Protein AF-A0A969MAM8-F1 (afdb_monomer)

pLDDT: mean 82.72, std 15.31, range [33.72, 97.31]

Radius of gyration: 20.21 Å; Cα contacts (8 Å, |Δi|>4): 242; chains: 1; bounding box: 62×44×51 Å

Solvent-accessible surface area (backbone atoms only — not comparable to full-atom values): 13330 Å² total; per-residue (Å²): 134,85,81,86,81,75,88,79,78,91,66,57,67,64,55,46,49,56,46,48,54,50,57,53,46,58,65,48,64,74,54,86,81,67,98,62,85,64,76,34,77,46,71,69,68,65,63,78,98,72,68,44,80,49,63,71,80,49,70,69,56,50,40,39,50,50,30,68,27,71,64,50,91,57,32,95,74,53,85,77,74,58,65,79,79,30,43,54,75,84,55,96,86,54,60,75,36,48,38,40,38,54,47,70,51,11,35,31,42,44,47,52,71,52,26,73,54,76,62,94,51,100,64,47,70,61,58,58,50,48,52,54,49,47,53,48,46,50,50,47,53,56,38,42,54,56,38,42,58,50,23,52,40,41,76,72,70,47,59,71,89,73,44,60,68,72,57,42,52,50,49,55,50,33,47,51,53,52,50,45,43,55,70,44,46,98,89,45,80,78,55,56,62,53,30,50,39,35,60,65,61,54,39,59,59,24,42,31,49,47,28,49,77,68,78,40,83,59,82,71,83,76,87,122

Nearest PDB structures (foldseek):
  4jkq-assembly1_A  TM=3.693E-01  e=8.299E+00  Homo sapiens

Secondary structure (DSSP, 8-state):
------------HHHHHHHHHHHHHHHHHTSTT---PPPEEEE----SS--TT--PPPHHHHHHHHHHHH--TTTTTPPPPPHHHHEEP--TTS-TT-EEEEETTEEEEE-HHHHTPPPSSSS-HHHHHHHHHHHHHHHHHHHHHHHHHHHHHHHTT--GGGS-HHHHHHHHHHHHHHHHHHH--TTS---HHHHHHHHHTTHHHHHHHHHHHTTPPPPP----

Sequence (224 aa):
MRGNCELSETLSANQFVDKCFTDFRAGILEHKTQSIEPFTVFTVIKAEGIDPMTRLITDEVHRALEAVTEWHRDYKFAHLLDIDETKLEIRRTSPDSHILYERPRGRAIWFPALFTQQPKSDLHSLSCYHNNLVFASLQVESLGSLVSVVAEDIRGGKILQGLPQPLHDCVKNAVVHLSLLYGGSYHTYRSSSPRTQLEQNLIIEDINEVRKALDWTPLSSAKC

Structure (mmCIF, N/CA/C/O backbone):
data_AF-A0A969MAM8-F1
#
_entry.id   AF-A0A969MAM8-F1
#
loop_
_atom_site.group_PDB
_atom_site.id
_atom_site.type_symbol
_atom_site.label_atom_id
_atom_site.label_alt_id
_atom_site.label_comp_id
_atom_site.label_asym_id
_atom_site.label_entity_id
_atom_site.label_seq_id
_atom_site.pdbx_PDB_ins_code
_atom_site.Cartn_x
_atom_site.Cartn_y
_atom_site.Cartn_z
_atom_site.occupancy
_atom_site.B_iso_or_equiv
_atom_site.auth_seq_id
_atom_site.auth_comp_id
_atom_site.auth_asym_id
_atom_site.auth_atom_id
_atom_site.pdbx_PDB_model_num
ATOM 1 N N . MET A 1 1 ? 39.790 -17.512 0.090 1.00 34.31 1 MET A N 1
ATOM 2 C CA . MET A 1 1 ? 39.161 -17.608 -1.243 1.00 34.31 1 MET A CA 1
ATOM 3 C C . MET A 1 1 ? 37.657 -17.501 -1.046 1.00 34.31 1 MET A C 1
ATOM 5 O O . MET A 1 1 ? 37.059 -18.448 -0.559 1.00 34.31 1 MET A O 1
ATOM 9 N N . ARG A 1 2 ? 37.067 -16.321 -1.282 1.00 35.44 2 ARG A N 1
ATOM 10 C CA . ARG A 1 2 ? 35.605 -16.160 -1.301 1.00 35.44 2 ARG A CA 1
ATOM 11 C C . ARG A 1 2 ? 35.140 -16.654 -2.667 1.00 35.44 2 ARG A C 1
ATOM 13 O O . ARG A 1 2 ? 35.580 -16.110 -3.674 1.00 35.44 2 ARG A O 1
ATOM 20 N N . GLY A 1 3 ? 34.368 -17.734 -2.697 1.00 33.72 3 GLY A N 1
ATOM 21 C CA . GLY A 1 3 ? 33.766 -18.223 -3.930 1.00 33.72 3 GLY A CA 1
ATOM 22 C C . GLY A 1 3 ? 32.728 -17.215 -4.406 1.00 33.72 3 GLY A C 1
ATOM 23 O O . GLY A 1 3 ? 31.731 -17.003 -3.721 1.00 33.72 3 GLY A O 1
ATOM 24 N N . ASN A 1 4 ? 32.988 -16.584 -5.549 1.00 41.78 4 ASN A N 1
ATOM 25 C CA . ASN A 1 4 ? 31.986 -15.838 -6.296 1.00 41.78 4 ASN A CA 1
ATOM 26 C C . ASN A 1 4 ? 30.938 -16.835 -6.793 1.00 41.78 4 ASN A C 1
ATOM 28 O O . ASN A 1 4 ? 31.178 -17.559 -7.755 1.00 41.78 4 ASN A O 1
ATOM 32 N N . CYS A 1 5 ? 29.790 -16.876 -6.126 1.00 38.94 5 CYS A N 1
ATOM 33 C CA . CYS A 1 5 ? 28.569 -17.428 -6.694 1.00 38.94 5 CYS A CA 1
ATOM 34 C C . CYS A 1 5 ? 27.675 -16.245 -7.079 1.00 38.94 5 CYS A C 1
ATOM 36 O O . CYS A 1 5 ? 26.674 -15.969 -6.428 1.00 38.94 5 CYS A O 1
ATOM 38 N N . GLU A 1 6 ? 28.089 -15.483 -8.091 1.00 42.12 6 GLU A N 1
ATOM 39 C CA . GLU A 1 6 ? 27.181 -14.574 -8.787 1.00 42.12 6 GLU A CA 1
ATOM 40 C C . GLU A 1 6 ? 26.680 -15.308 -10.027 1.00 42.12 6 GLU A C 1
ATOM 42 O O . GLU A 1 6 ? 27.250 -15.211 -11.110 1.00 42.12 6 GLU A O 1
ATOM 47 N N . LEU A 1 7 ? 25.609 -16.083 -9.857 1.00 42.78 7 LEU A N 1
ATOM 48 C CA . LEU A 1 7 ? 24.721 -16.398 -10.970 1.00 42.78 7 LEU A CA 1
ATOM 49 C C . LEU A 1 7 ? 23.934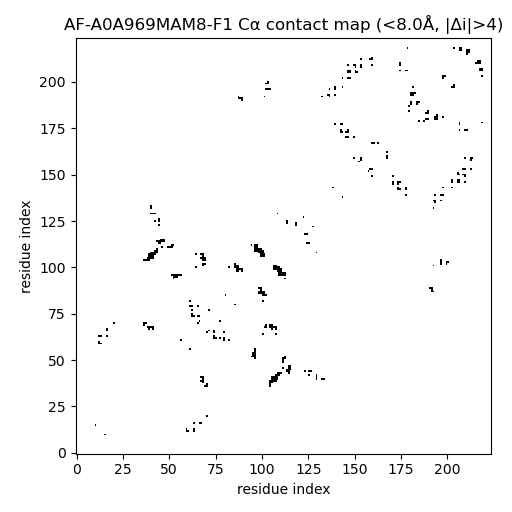 -15.118 -11.270 1.00 42.78 7 LEU A C 1
ATOM 51 O O . LEU A 1 7 ? 22.813 -14.942 -10.799 1.00 42.78 7 LEU A O 1
ATOM 55 N N . SER A 1 8 ? 24.561 -14.174 -11.973 1.00 59.31 8 SER A N 1
ATOM 56 C CA . SER A 1 8 ? 23.848 -13.028 -12.526 1.00 59.31 8 SER A CA 1
ATOM 57 C C . SER A 1 8 ? 23.196 -13.469 -13.834 1.00 59.31 8 SER A C 1
ATOM 59 O O . SER A 1 8 ? 23.857 -13.789 -14.819 1.00 59.31 8 SER A O 1
ATOM 61 N N . GLU A 1 9 ? 21.872 -13.567 -13.816 1.00 76.44 9 GLU A N 1
ATOM 62 C CA . GLU A 1 9 ? 21.072 -13.848 -15.002 1.00 76.44 9 GLU A CA 1
ATOM 63 C C . GLU A 1 9 ? 20.475 -12.534 -15.508 1.00 76.44 9 GLU A C 1
ATOM 65 O O . GLU A 1 9 ? 19.868 -11.784 -14.740 1.00 76.44 9 GLU A O 1
ATOM 70 N N . THR A 1 10 ? 20.645 -12.248 -16.797 1.00 76.50 10 THR A N 1
ATOM 71 C CA . THR A 1 10 ? 20.005 -11.101 -17.446 1.00 76.50 10 THR A CA 1
ATOM 72 C C . THR A 1 10 ? 18.641 -11.531 -17.970 1.00 76.50 10 THR A C 1
ATOM 74 O O . THR A 1 10 ? 18.560 -12.362 -18.873 1.00 76.50 10 THR A O 1
ATOM 77 N N . LEU A 1 11 ? 17.575 -10.952 -17.420 1.00 79.56 11 LEU A N 1
ATOM 78 C CA . LEU A 1 11 ? 16.190 -11.230 -17.801 1.00 79.56 11 LEU A CA 1
ATOM 79 C C . LEU A 1 11 ? 15.521 -9.955 -18.322 1.00 79.56 11 LEU A C 1
ATOM 81 O O . LEU A 1 11 ? 15.707 -8.876 -17.759 1.00 79.56 11 LEU A O 1
ATOM 85 N N . SER A 1 12 ? 14.702 -10.080 -19.369 1.00 82.19 12 SER A N 1
ATOM 86 C CA . SER A 1 12 ? 13.696 -9.057 -19.689 1.00 82.19 12 SER A CA 1
ATOM 87 C C . SER A 1 12 ? 12.647 -8.968 -18.574 1.00 82.19 12 SER A C 1
ATOM 89 O O . SER A 1 12 ? 12.492 -9.902 -17.783 1.00 82.19 12 SER A O 1
ATOM 91 N N . ALA A 1 13 ? 11.886 -7.870 -18.526 1.00 75.62 13 ALA A N 1
ATOM 92 C CA . ALA A 1 13 ? 10.836 -7.683 -17.524 1.00 75.62 13 ALA A CA 1
ATOM 93 C C . ALA A 1 13 ? 9.817 -8.836 -17.544 1.00 75.62 13 ALA A C 1
ATOM 95 O O . ALA A 1 13 ? 9.493 -9.395 -16.499 1.00 75.62 13 ALA A O 1
ATOM 96 N N . ASN A 1 14 ? 9.387 -9.264 -18.734 1.00 80.06 14 ASN A N 1
ATOM 97 C CA . ASN A 1 14 ? 8.476 -10.397 -18.884 1.00 80.06 14 ASN A CA 1
ATOM 98 C C . ASN A 1 14 ? 9.072 -11.723 -18.399 1.00 80.06 14 ASN A C 1
ATOM 100 O O . ASN A 1 14 ? 8.407 -12.463 -17.680 1.00 80.06 14 ASN A O 1
ATOM 104 N N . GLN A 1 15 ? 10.328 -12.015 -18.748 1.00 83.94 15 GLN A N 1
ATOM 105 C CA . GLN A 1 15 ? 10.991 -13.238 -18.284 1.00 83.94 15 GLN A CA 1
ATOM 106 C C . GLN A 1 15 ? 11.165 -13.245 -16.763 1.00 83.94 15 GLN A C 1
ATOM 108 O O . GLN A 1 15 ? 11.007 -14.286 -16.130 1.00 83.94 15 GLN A O 1
ATOM 113 N N . PHE A 1 16 ? 11.462 -12.086 -16.173 1.00 82.19 16 PHE A N 1
ATOM 114 C CA . PHE A 1 16 ? 11.540 -11.933 -14.727 1.00 82.19 16 PHE A CA 1
ATOM 115 C C . PHE A 1 16 ? 10.189 -12.218 -14.060 1.00 82.19 16 PHE A C 1
ATOM 117 O O . PHE A 1 16 ? 10.130 -13.005 -13.121 1.00 82.19 16 PHE A O 1
ATOM 124 N N . VAL A 1 17 ? 9.102 -11.641 -14.577 1.00 80.38 17 VAL A N 1
ATOM 125 C CA . VAL A 1 17 ? 7.743 -11.880 -14.070 1.00 80.38 17 VAL A CA 1
ATOM 126 C C . VAL A 1 17 ? 7.358 -13.356 -14.183 1.00 80.38 17 VAL A C 1
ATOM 128 O O . VAL A 1 17 ? 6.904 -13.943 -13.202 1.00 80.38 17 VAL A O 1
ATOM 131 N N . ASP A 1 18 ? 7.585 -13.983 -15.340 1.00 83.00 18 ASP A N 1
ATOM 132 C CA . ASP A 1 18 ? 7.293 -15.406 -15.559 1.00 83.00 18 ASP A CA 1
ATOM 133 C C . ASP A 1 18 ? 8.095 -16.300 -14.588 1.00 83.00 18 ASP A C 1
ATOM 135 O O . ASP A 1 18 ? 7.556 -17.261 -14.024 1.00 83.00 18 ASP A O 1
ATOM 139 N N . LYS A 1 19 ? 9.360 -15.949 -14.320 1.00 82.19 19 LYS A N 1
ATOM 140 C CA . LYS A 1 19 ? 10.198 -16.618 -13.317 1.00 82.19 19 LYS A CA 1
ATOM 141 C C . LYS A 1 19 ? 9.649 -16.425 -11.904 1.00 82.19 19 LYS A C 1
ATOM 143 O O . LYS A 1 19 ? 9.462 -17.412 -11.199 1.00 82.19 19 LYS A O 1
ATOM 148 N N . CYS A 1 20 ? 9.299 -15.197 -11.515 1.00 76.19 20 CYS A N 1
ATOM 149 C CA . CYS A 1 20 ? 8.670 -14.914 -10.226 1.00 76.19 20 CYS A CA 1
ATOM 150 C C . CYS A 1 20 ? 7.387 -15.718 -10.033 1.00 76.19 20 CYS A C 1
ATOM 152 O O . CYS A 1 20 ? 7.224 -16.335 -8.989 1.00 76.19 20 CYS A O 1
ATOM 154 N N . PHE A 1 21 ? 6.497 -15.771 -11.026 1.00 75.75 21 PHE A N 1
ATOM 155 C CA . PHE A 1 21 ? 5.287 -16.587 -10.933 1.00 75.75 21 PHE A CA 1
ATOM 156 C C . PHE A 1 21 ? 5.590 -18.068 -10.761 1.00 75.75 21 PHE A C 1
ATOM 158 O O . PHE A 1 21 ? 4.896 -18.731 -9.991 1.00 75.75 21 PHE A O 1
ATOM 165 N N . THR A 1 22 ? 6.587 -18.581 -11.479 1.00 75.44 22 THR A N 1
ATOM 166 C CA . THR A 1 22 ? 6.977 -19.990 -11.414 1.00 75.44 22 THR A CA 1
ATOM 167 C C . THR A 1 22 ? 7.548 -20.326 -10.039 1.00 75.44 22 THR A C 1
ATOM 169 O O . THR A 1 22 ? 7.021 -21.213 -9.371 1.00 75.44 22 THR A O 1
ATOM 172 N N . ASP A 1 23 ? 8.540 -19.566 -9.574 1.00 71.62 23 ASP A N 1
ATOM 173 C CA . ASP A 1 23 ? 9.236 -19.802 -8.306 1.00 71.62 23 ASP A CA 1
ATOM 174 C C . ASP A 1 23 ? 8.313 -19.558 -7.101 1.00 71.62 23 ASP A C 1
ATOM 176 O O . ASP A 1 23 ? 8.225 -20.378 -6.184 1.00 71.62 23 ASP A O 1
ATOM 180 N N . PHE A 1 24 ? 7.557 -18.456 -7.121 1.00 66.06 24 PHE A N 1
ATOM 181 C CA . PHE A 1 24 ? 6.647 -18.080 -6.040 1.00 66.06 24 PHE A CA 1
ATOM 182 C C . PHE A 1 24 ? 5.475 -19.057 -5.909 1.00 66.06 24 PHE A C 1
ATOM 184 O O . PHE A 1 24 ? 5.131 -19.478 -4.803 1.00 66.06 24 PHE A O 1
ATOM 191 N N . ARG A 1 25 ? 4.865 -19.474 -7.030 1.00 63.19 25 ARG A N 1
ATOM 192 C CA . ARG A 1 25 ? 3.774 -20.460 -6.988 1.00 63.19 25 ARG A CA 1
ATOM 193 C C . ARG A 1 25 ? 4.266 -21.862 -6.683 1.00 63.19 25 ARG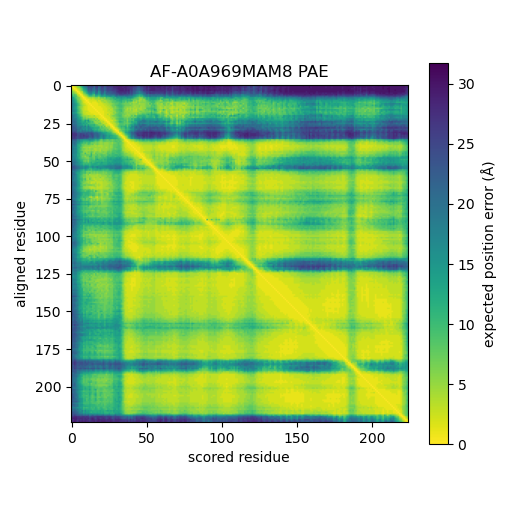 A C 1
ATOM 195 O O . ARG A 1 25 ? 3.540 -22.572 -5.997 1.00 63.19 25 ARG A O 1
ATOM 202 N N . ALA A 1 26 ? 5.449 -22.258 -7.152 1.00 61.00 26 ALA A N 1
ATOM 203 C CA . ALA A 1 26 ? 6.039 -23.537 -6.766 1.00 61.00 26 ALA A CA 1
ATOM 204 C C . ALA A 1 26 ? 6.212 -23.614 -5.239 1.00 61.00 26 ALA A C 1
ATOM 206 O O . ALA A 1 26 ? 5.794 -24.599 -4.640 1.00 61.00 26 ALA A O 1
ATOM 207 N N . GLY A 1 27 ? 6.700 -22.541 -4.602 1.00 61.56 27 GLY A N 1
ATOM 208 C CA . GLY A 1 27 ? 6.868 -22.486 -3.146 1.00 61.56 27 GLY A CA 1
ATOM 209 C C . GLY A 1 27 ? 5.560 -22.432 -2.341 1.00 61.56 27 GLY A C 1
ATOM 210 O O . GLY A 1 27 ? 5.456 -23.069 -1.297 1.00 61.56 27 GLY A O 1
ATOM 211 N N . ILE A 1 28 ? 4.537 -21.703 -2.807 1.00 53.75 28 ILE A N 1
ATOM 212 C CA . ILE A 1 28 ? 3.260 -21.576 -2.073 1.00 53.75 28 ILE A CA 1
ATOM 213 C C . ILE A 1 28 ? 2.331 -22.780 -2.288 1.00 53.75 28 ILE A C 1
ATOM 215 O O . ILE A 1 28 ? 1.647 -23.200 -1.356 1.00 53.75 28 ILE A O 1
ATOM 219 N N . LEU A 1 29 ? 2.293 -23.369 -3.490 1.00 48.62 29 LEU A N 1
ATOM 220 C CA . LEU A 1 29 ? 1.379 -24.480 -3.800 1.00 48.62 29 LEU A CA 1
ATOM 221 C C . LEU A 1 29 ? 1.784 -25.814 -3.150 1.00 48.62 29 LEU A C 1
ATOM 223 O O . LEU A 1 29 ? 0.946 -26.717 -3.072 1.00 48.62 29 LEU A O 1
ATOM 227 N N . GLU A 1 30 ? 3.010 -25.939 -2.634 1.00 53.41 30 GLU A N 1
ATOM 228 C CA . GLU A 1 30 ? 3.394 -27.053 -1.753 1.00 53.41 30 GLU A CA 1
ATOM 229 C C . GLU A 1 30 ? 2.625 -27.024 -0.415 1.00 53.41 30 GLU A C 1
ATOM 231 O O . GLU A 1 30 ? 2.358 -28.075 0.175 1.00 53.41 30 GLU A O 1
ATOM 236 N N . HIS A 1 31 ? 2.145 -25.852 0.018 1.00 50.84 31 HIS A N 1
ATOM 237 C CA . HIS A 1 31 ? 1.341 -25.673 1.227 1.00 50.84 31 HIS A CA 1
ATOM 238 C C . HIS A 1 31 ? -0.127 -25.351 0.879 1.00 50.84 31 HIS A C 1
ATOM 240 O O . HIS A 1 31 ? -0.576 -24.209 0.888 1.00 50.84 31 HIS A O 1
ATOM 246 N N . LYS A 1 32 ? -0.900 -26.408 0.592 1.00 43.16 32 LYS A N 1
ATOM 247 C CA . LYS A 1 32 ? -2.303 -26.431 0.104 1.00 43.16 32 LYS A CA 1
ATOM 248 C C . LYS A 1 32 ? -3.393 -25.700 0.926 1.00 43.16 32 LYS A C 1
ATOM 250 O O . LYS A 1 32 ? -4.572 -25.916 0.657 1.00 43.16 32 LYS A O 1
ATOM 255 N N . THR A 1 33 ? -3.078 -24.870 1.917 1.00 43.09 33 THR A N 1
ATOM 256 C CA . THR A 1 33 ? -4.078 -24.393 2.899 1.00 43.09 33 THR A CA 1
ATOM 257 C C . THR A 1 33 ? -4.314 -22.891 2.968 1.00 43.09 33 THR A C 1
ATOM 259 O O . THR A 1 33 ? -5.111 -22.470 3.799 1.00 43.09 33 THR A O 1
ATOM 262 N N . GLN A 1 34 ? -3.711 -22.063 2.117 1.00 44.34 34 GLN A N 1
ATOM 263 C CA . GLN A 1 34 ? -3.933 -20.617 2.194 1.00 44.34 34 GLN A CA 1
ATOM 264 C C . GLN A 1 34 ? -4.193 -20.003 0.817 1.00 44.34 34 GLN A C 1
ATOM 266 O O . GLN A 1 34 ? -3.282 -19.732 0.043 1.00 44.34 34 GLN A O 1
ATOM 271 N N . SER A 1 35 ? -5.473 -19.745 0.530 1.00 50.91 35 SER A N 1
ATOM 272 C CA . SER A 1 35 ? -5.842 -18.657 -0.375 1.00 50.91 35 SER A CA 1
ATOM 273 C C . SER A 1 35 ? -5.528 -17.350 0.349 1.00 50.91 35 SER A C 1
ATOM 275 O O . SER A 1 35 ? -6.371 -16.823 1.069 1.00 50.91 35 SER A O 1
ATOM 277 N N . ILE A 1 36 ? -4.295 -16.874 0.214 1.00 64.06 36 ILE A N 1
ATOM 278 C CA . ILE A 1 36 ? -3.867 -15.564 0.695 1.00 64.06 36 ILE A CA 1
ATOM 279 C C . ILE A 1 36 ? -3.194 -14.912 -0.495 1.00 64.06 36 ILE A C 1
ATOM 281 O O . ILE A 1 36 ? -2.090 -15.287 -0.881 1.00 64.06 36 ILE A O 1
ATOM 285 N N . GLU A 1 37 ? -3.898 -13.981 -1.123 1.00 72.69 37 GLU A N 1
ATOM 286 C CA . GLU A 1 37 ? -3.278 -13.063 -2.067 1.00 72.69 37 GLU A CA 1
ATOM 287 C C . GLU A 1 37 ? -1.997 -12.496 -1.433 1.00 72.69 37 GLU A C 1
ATOM 289 O O . GLU A 1 37 ? -2.012 -12.106 -0.260 1.00 72.69 37 GLU A O 1
ATOM 294 N N . PRO A 1 38 ? -0.853 -12.546 -2.117 1.00 80.69 38 PRO A N 1
ATOM 295 C CA . PRO A 1 38 ? 0.408 -12.208 -1.486 1.00 80.69 38 PRO A CA 1
ATOM 296 C C . PRO A 1 38 ? 0.528 -10.700 -1.267 1.00 80.69 38 PRO A C 1
ATOM 298 O O . PRO A 1 38 ? 0.208 -9.902 -2.141 1.00 80.69 38 PRO A O 1
ATOM 301 N N . PHE A 1 39 ? 1.058 -10.309 -0.111 1.00 86.44 39 PHE A N 1
ATOM 302 C CA . PHE A 1 39 ? 1.502 -8.936 0.093 1.00 86.44 39 PHE A CA 1
ATOM 303 C C . PHE A 1 39 ? 2.874 -8.752 -0.564 1.00 86.44 39 PHE A C 1
ATOM 305 O O . PHE A 1 39 ? 3.796 -9.520 -0.276 1.00 86.44 39 PHE A O 1
ATOM 312 N N . THR A 1 40 ? 3.025 -7.748 -1.432 1.00 90.69 40 THR A N 1
ATOM 313 C CA . THR A 1 40 ? 4.263 -7.567 -2.208 1.00 90.69 40 THR A CA 1
ATOM 314 C C . THR A 1 40 ? 4.802 -6.150 -2.146 1.00 90.69 40 THR A C 1
ATOM 316 O O . THR A 1 40 ? 4.093 -5.182 -2.402 1.00 90.69 40 THR A O 1
ATOM 319 N N . VAL A 1 41 ? 6.108 -6.038 -1.901 1.00 93.62 41 VAL A N 1
ATOM 320 C CA . VAL A 1 41 ? 6.890 -4.855 -2.260 1.00 93.62 41 VAL A CA 1
ATOM 321 C C . VAL A 1 41 ? 7.967 -5.296 -3.235 1.00 93.62 41 VAL A C 1
ATOM 323 O O . VAL A 1 41 ? 8.832 -6.100 -2.899 1.00 93.62 41 VAL A O 1
ATOM 326 N N . PHE A 1 42 ? 7.918 -4.767 -4.447 1.00 93.69 42 PHE A N 1
ATOM 327 C CA . PHE A 1 42 ? 8.858 -5.070 -5.512 1.00 93.69 42 PHE A CA 1
ATOM 328 C C . PHE A 1 42 ? 9.764 -3.868 -5.783 1.00 93.69 42 PHE A C 1
ATOM 330 O O . PHE A 1 42 ? 9.342 -2.711 -5.726 1.00 93.69 42 PHE A O 1
ATOM 337 N N . THR A 1 43 ? 11.046 -4.105 -6.053 1.00 92.69 43 THR A N 1
ATOM 338 C CA . THR A 1 43 ? 11.996 -3.032 -6.372 1.00 92.69 43 THR A CA 1
ATOM 339 C C . THR A 1 43 ? 13.026 -3.510 -7.369 1.00 92.69 43 THR A C 1
ATOM 341 O O . THR A 1 43 ? 13.756 -4.465 -7.113 1.00 92.69 43 THR A O 1
ATOM 344 N N . VAL A 1 44 ? 13.134 -2.785 -8.476 1.00 88.69 44 VAL A N 1
ATOM 345 C CA . VAL A 1 44 ? 14.251 -2.945 -9.403 1.00 88.69 44 VAL A CA 1
ATOM 346 C C . VAL A 1 44 ? 15.434 -2.167 -8.844 1.00 88.69 44 VAL A C 1
ATOM 348 O O . VAL A 1 44 ? 15.355 -0.953 -8.697 1.00 88.69 44 VAL A O 1
ATOM 351 N N . ILE A 1 45 ? 16.524 -2.854 -8.504 1.00 85.44 45 ILE A N 1
ATOM 352 C CA . ILE A 1 45 ? 17.725 -2.211 -7.938 1.00 85.44 45 ILE A CA 1
ATOM 353 C C . ILE A 1 45 ? 18.770 -1.857 -8.999 1.00 85.44 45 ILE A C 1
ATOM 355 O O . ILE A 1 45 ? 19.538 -0.923 -8.803 1.00 85.44 45 ILE A O 1
ATOM 359 N N . LYS 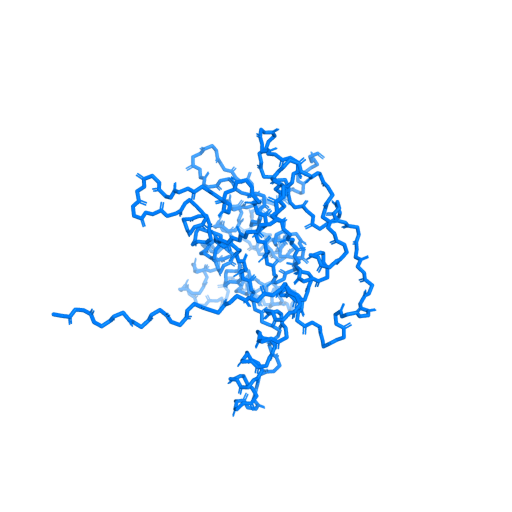A 1 46 ? 18.794 -2.588 -10.117 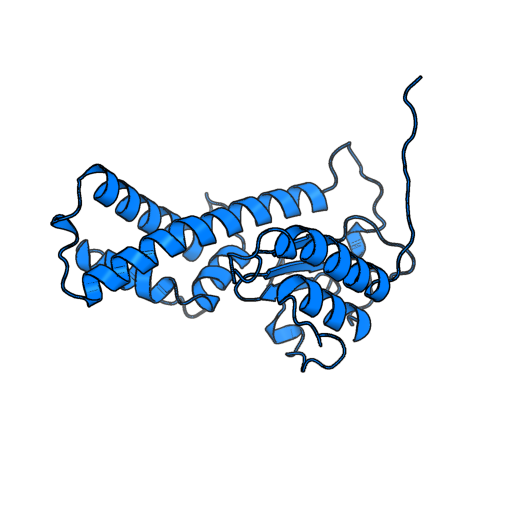1.00 83.94 46 LYS A N 1
ATOM 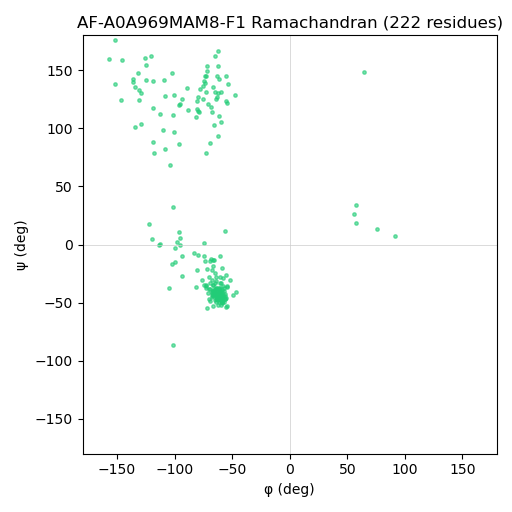360 C CA . LYS A 1 46 ? 19.732 -2.402 -11.225 1.00 83.94 46 LYS A CA 1
ATOM 361 C C . LYS A 1 46 ? 19.082 -2.874 -12.522 1.00 83.94 46 LYS A C 1
ATOM 363 O O . LYS A 1 46 ? 18.439 -3.920 -12.535 1.00 83.94 46 LYS A O 1
ATOM 368 N N . ALA A 1 47 ? 19.274 -2.114 -13.591 1.00 83.06 47 ALA A N 1
ATOM 369 C CA . ALA A 1 47 ? 18.846 -2.454 -14.942 1.00 83.06 47 ALA A CA 1
ATOM 370 C C . ALA A 1 47 ? 19.698 -1.684 -15.962 1.00 83.06 47 ALA A C 1
ATOM 372 O O . ALA A 1 47 ? 20.303 -0.661 -15.634 1.00 83.06 47 ALA A O 1
ATOM 373 N N . GLU A 1 48 ? 19.736 -2.174 -17.197 1.00 81.38 48 GLU A N 1
ATOM 374 C CA . GLU A 1 48 ? 20.484 -1.585 -18.311 1.00 81.38 48 GLU A CA 1
ATOM 375 C C . GLU A 1 48 ? 19.548 -1.346 -19.504 1.00 81.38 48 GLU A C 1
ATOM 377 O O . GLU A 1 48 ? 18.463 -1.920 -19.574 1.00 81.38 48 GLU A O 1
ATOM 382 N N . GLY A 1 49 ? 19.949 -0.476 -20.438 1.00 79.44 49 GLY A N 1
ATOM 383 C CA . GLY A 1 49 ? 19.173 -0.201 -21.656 1.00 79.44 49 GLY A CA 1
ATOM 384 C C . GLY A 1 49 ? 17.929 0.678 -21.463 1.00 79.44 49 GLY A C 1
ATOM 385 O O . GLY A 1 49 ? 17.107 0.764 -22.370 1.00 79.44 49 GLY A O 1
ATOM 386 N N . ILE A 1 50 ? 17.791 1.340 -20.310 1.00 78.94 5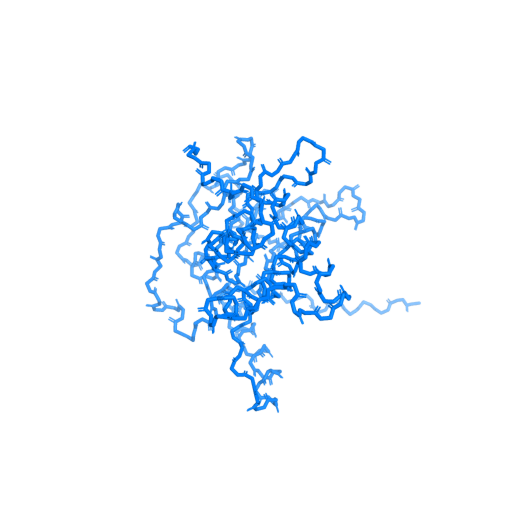0 ILE A N 1
ATOM 387 C CA . ILE A 1 50 ? 16.668 2.235 -19.999 1.00 78.94 50 ILE A CA 1
ATOM 388 C C . ILE A 1 50 ? 17.162 3.681 -20.001 1.00 78.94 50 ILE A C 1
ATOM 390 O O . ILE A 1 50 ? 18.118 4.011 -19.298 1.00 78.94 50 ILE A O 1
ATOM 394 N N . ASP A 1 51 ? 16.490 4.551 -20.758 1.00 80.94 51 ASP A N 1
ATOM 395 C CA . ASP A 1 51 ? 16.704 5.995 -20.672 1.00 80.94 51 ASP A CA 1
ATOM 396 C C . ASP A 1 51 ? 15.967 6.559 -19.442 1.00 80.94 51 ASP A C 1
ATOM 398 O O . ASP A 1 51 ? 14.732 6.556 -19.408 1.00 80.94 51 ASP A O 1
ATOM 402 N N . PRO A 1 52 ? 16.687 7.078 -18.429 1.00 77.38 52 PRO A N 1
ATOM 403 C CA . PRO A 1 52 ? 16.071 7.597 -17.216 1.00 77.38 52 PRO A CA 1
ATOM 404 C C . PRO A 1 52 ? 15.258 8.878 -17.434 1.00 77.38 52 PRO A C 1
ATOM 406 O O . PRO A 1 52 ? 14.514 9.273 -16.535 1.00 77.38 52 PRO A O 1
ATOM 409 N N . MET A 1 53 ? 15.384 9.530 -18.592 1.00 77.62 53 MET A N 1
ATOM 410 C CA . MET A 1 53 ? 14.643 10.744 -18.938 1.00 77.62 53 MET A CA 1
ATOM 411 C C . MET A 1 53 ? 13.348 10.460 -19.704 1.00 77.62 53 MET A C 1
ATOM 413 O O . MET A 1 53 ? 12.527 11.365 -19.872 1.00 77.62 53 MET A O 1
ATOM 417 N N . THR A 1 54 ? 13.133 9.220 -20.148 1.00 78.50 54 THR A N 1
ATOM 418 C CA . THR A 1 54 ? 11.916 8.847 -20.865 1.00 78.50 54 THR A CA 1
ATOM 419 C C . THR A 1 54 ? 10.717 8.891 -19.916 1.00 78.50 54 THR A C 1
ATOM 421 O O . THR A 1 54 ? 10.651 8.171 -18.923 1.00 78.50 54 THR A O 1
ATOM 424 N N . ARG A 1 55 ? 9.754 9.766 -20.231 1.00 68.88 55 ARG A N 1
ATOM 425 C CA . ARG A 1 55 ? 8.546 10.005 -19.421 1.00 68.88 55 ARG A CA 1
ATOM 426 C C . ARG A 1 55 ? 7.549 8.850 -19.439 1.00 68.88 55 ARG A C 1
ATOM 428 O O . ARG A 1 55 ? 6.778 8.706 -18.500 1.00 68.88 55 ARG A O 1
ATOM 435 N N . LEU A 1 56 ? 7.529 8.080 -20.523 1.00 71.12 56 LEU A N 1
ATOM 436 C CA . LEU A 1 56 ? 6.527 7.048 -20.753 1.00 71.12 56 LEU A CA 1
ATOM 437 C C . LEU A 1 56 ? 7.057 5.693 -20.292 1.00 71.12 56 LEU A C 1
ATOM 439 O O . LEU A 1 56 ? 8.067 5.206 -20.801 1.00 71.12 56 LEU A O 1
ATOM 443 N N . ILE A 1 57 ? 6.342 5.073 -19.357 1.00 82.69 57 ILE A N 1
ATOM 444 C CA . ILE A 1 57 ? 6.462 3.636 -19.131 1.00 82.69 57 ILE A CA 1
ATOM 445 C C . ILE A 1 57 ? 5.924 2.915 -20.371 1.00 82.69 57 ILE A C 1
ATOM 447 O O . ILE A 1 57 ? 4.888 3.283 -20.923 1.00 82.69 57 ILE A O 1
ATOM 451 N N . THR A 1 58 ? 6.645 1.892 -20.823 1.00 86.81 58 THR A N 1
ATOM 452 C CA . THR A 1 58 ? 6.170 1.022 -21.900 1.00 86.81 58 THR A CA 1
ATOM 453 C C . THR A 1 58 ? 5.034 0.131 -21.393 1.00 86.81 58 THR A C 1
ATOM 455 O O . THR A 1 58 ? 4.990 -0.203 -20.209 1.00 86.81 58 THR A O 1
ATOM 458 N N . ASP A 1 59 ? 4.140 -0.313 -22.285 1.00 87.38 59 ASP A N 1
ATOM 459 C CA . ASP A 1 59 ? 3.077 -1.275 -21.933 1.00 87.38 59 ASP A CA 1
ATOM 460 C C . ASP A 1 59 ? 3.660 -2.546 -21.288 1.00 87.38 59 ASP A C 1
ATOM 462 O O . ASP A 1 59 ? 3.117 -3.055 -20.313 1.00 87.38 59 ASP A O 1
ATOM 466 N N . GLU A 1 60 ? 4.833 -2.994 -21.747 1.00 87.69 60 GLU A N 1
ATOM 467 C CA . GLU A 1 60 ? 5.557 -4.118 -21.144 1.00 87.69 60 GLU A CA 1
ATOM 468 C C . GLU A 1 60 ? 5.897 -3.880 -19.667 1.00 87.69 60 GLU A C 1
ATOM 470 O O . GLU A 1 60 ? 5.629 -4.739 -18.827 1.00 87.69 60 GLU A O 1
ATOM 475 N N . VAL A 1 61 ? 6.474 -2.721 -19.334 1.00 88.50 61 VAL A N 1
ATOM 476 C CA . VAL A 1 61 ? 6.823 -2.401 -17.946 1.00 88.50 61 VAL A CA 1
ATOM 477 C C . VAL A 1 61 ? 5.556 -2.225 -17.114 1.00 88.50 61 VAL A C 1
ATOM 479 O O . VAL A 1 61 ? 5.502 -2.738 -16.002 1.00 88.50 61 VAL A O 1
ATOM 482 N N . HIS A 1 62 ? 4.518 -1.575 -17.647 1.00 90.88 62 HIS A N 1
ATOM 483 C CA . HIS A 1 62 ? 3.249 -1.415 -16.937 1.00 90.88 62 HIS A CA 1
ATOM 484 C C . HIS A 1 62 ? 2.631 -2.773 -16.579 1.00 90.88 62 HIS A C 1
ATOM 486 O O . HIS A 1 62 ? 2.336 -3.027 -15.413 1.00 90.88 62 HIS A O 1
ATOM 492 N N . ARG A 1 63 ? 2.531 -3.692 -17.548 1.00 90.94 63 ARG A N 1
ATOM 493 C CA . ARG A 1 63 ? 2.051 -5.061 -17.303 1.00 90.94 63 ARG A CA 1
ATOM 494 C C . ARG A 1 63 ? 2.907 -5.797 -16.290 1.00 90.94 6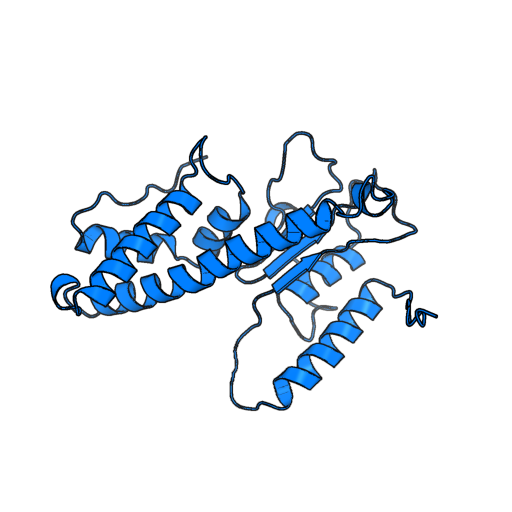3 ARG A C 1
ATOM 496 O O . ARG A 1 63 ? 2.362 -6.531 -15.476 1.00 90.94 63 ARG A O 1
ATOM 503 N N . ALA A 1 64 ? 4.226 -5.622 -16.332 1.00 90.38 64 ALA A N 1
ATOM 504 C CA . ALA A 1 64 ? 5.117 -6.250 -15.368 1.00 90.38 64 ALA A CA 1
ATOM 505 C C . ALA A 1 64 ? 4.893 -5.720 -13.943 1.00 90.38 64 ALA A C 1
ATOM 507 O O . ALA A 1 64 ? 4.861 -6.516 -13.008 1.00 90.38 64 ALA A O 1
ATOM 508 N N . LEU A 1 65 ? 4.700 -4.407 -13.775 1.00 92.31 65 LEU A N 1
ATOM 509 C CA . LEU A 1 65 ? 4.386 -3.794 -12.479 1.00 92.31 65 LEU A CA 1
ATOM 510 C C . LEU A 1 65 ? 3.037 -4.284 -11.938 1.00 92.31 65 LEU A C 1
ATOM 512 O O . LEU A 1 65 ? 2.961 -4.668 -10.771 1.00 92.31 65 LEU A O 1
ATOM 516 N N . GLU A 1 66 ? 2.013 -4.354 -12.788 1.00 91.88 66 GLU A N 1
ATOM 517 C CA . GLU A 1 66 ? 0.707 -4.925 -12.435 1.00 91.88 66 GLU A CA 1
ATOM 518 C C . GLU A 1 66 ? 0.845 -6.397 -12.018 1.00 91.88 66 GLU A C 1
ATOM 520 O O . GLU A 1 66 ? 0.356 -6.831 -10.976 1.00 91.88 66 GLU A O 1
ATOM 525 N N . ALA A 1 67 ? 1.601 -7.178 -12.786 1.00 90.00 67 ALA A N 1
ATOM 526 C CA . ALA A 1 67 ? 1.785 -8.601 -12.541 1.00 90.00 67 ALA A CA 1
ATOM 527 C C . ALA A 1 67 ? 2.419 -8.913 -11.182 1.00 90.00 67 ALA A C 1
ATOM 529 O O . ALA A 1 67 ? 1.977 -9.836 -10.499 1.00 90.00 67 ALA A O 1
ATOM 530 N N . VAL A 1 68 ? 3.448 -8.156 -10.790 1.00 89.25 68 VAL A N 1
ATOM 531 C CA . VAL A 1 68 ? 4.144 -8.354 -9.506 1.00 89.25 68 VAL A CA 1
ATOM 532 C C . VAL A 1 68 ? 3.396 -7.748 -8.321 1.00 89.25 68 VAL A C 1
ATOM 534 O O . VAL A 1 68 ? 3.803 -7.967 -7.184 1.00 89.25 68 VAL A O 1
ATOM 537 N N . THR A 1 69 ? 2.335 -6.973 -8.554 1.00 90.75 69 THR A N 1
ATOM 538 C CA . THR A 1 69 ? 1.546 -6.358 -7.480 1.00 90.75 69 THR A CA 1
ATOM 539 C C . THR A 1 69 ? 0.198 -7.045 -7.256 1.00 90.75 69 THR A C 1
ATOM 541 O O . THR A 1 69 ? -0.149 -7.239 -6.096 1.00 90.75 69 THR A O 1
ATOM 544 N N . GLU A 1 70 ? -0.490 -7.508 -8.306 1.00 88.38 70 GLU A N 1
ATOM 545 C CA . GLU A 1 70 ? -1.780 -8.230 -8.210 1.00 88.38 70 GLU A CA 1
ATOM 546 C C . GLU A 1 70 ? -1.664 -9.755 -8.375 1.00 88.38 70 GLU A C 1
ATOM 548 O O . GLU A 1 70 ? -2.587 -10.505 -8.065 1.00 88.38 70 GLU A O 1
ATOM 553 N N . TRP A 1 71 ? -0.550 -10.262 -8.912 1.00 84.75 71 TRP A N 1
ATOM 554 C CA . TRP A 1 71 ? -0.328 -11.702 -9.122 1.00 84.75 71 TRP A CA 1
ATOM 555 C C . TRP A 1 71 ? -1.401 -12.419 -9.969 1.00 84.75 71 TRP A C 1
ATOM 557 O O . TRP A 1 71 ? -1.585 -13.647 -9.885 1.00 84.75 71 TRP A O 1
ATOM 567 N N . HIS A 1 72 ? -2.077 -11.684 -10.855 1.00 81.19 72 HIS A N 1
ATOM 568 C CA . HIS A 1 72 ? -3.021 -12.250 -11.813 1.00 81.19 72 HIS A CA 1
ATOM 569 C C . HIS A 1 72 ? -2.328 -13.217 -12.784 1.00 81.19 72 HIS A C 1
ATOM 571 O O . HIS A 1 72 ? -1.315 -12.899 -13.402 1.00 81.19 72 HIS A O 1
ATOM 577 N N . ARG A 1 73 ? -2.895 -14.425 -12.946 1.00 76.81 73 ARG A N 1
ATOM 578 C CA . ARG A 1 73 ? -2.375 -15.451 -13.879 1.00 76.81 73 ARG A CA 1
ATOM 579 C C . ARG A 1 73 ? -2.285 -14.934 -15.307 1.00 76.81 73 ARG A C 1
ATOM 581 O O . ARG A 1 73 ? -1.299 -15.188 -15.989 1.00 76.81 73 ARG A O 1
ATOM 588 N N . ASP A 1 74 ? -3.293 -14.174 -15.701 1.00 82.94 74 ASP A N 1
ATOM 589 C CA . ASP A 1 74 ? -3.475 -13.703 -17.064 1.00 82.94 74 ASP A CA 1
ATOM 590 C C . ASP A 1 74 ? -3.042 -12.238 -17.216 1.00 82.94 74 ASP A C 1
ATOM 592 O O . ASP A 1 74 ? -3.601 -11.515 -18.033 1.00 82.94 74 ASP A O 1
ATOM 596 N N . TYR A 1 75 ? -2.037 -11.783 -16.450 1.00 82.69 75 TYR A N 1
ATOM 597 C CA . TYR A 1 75 ? -1.561 -10.386 -16.451 1.00 82.69 75 TYR A CA 1
ATOM 598 C C . TYR A 1 75 ? -1.229 -9.853 -17.860 1.00 82.69 75 TYR A C 1
ATOM 600 O O . TYR A 1 75 ? -1.407 -8.673 -18.159 1.00 82.69 75 TYR A O 1
ATOM 608 N N . LYS A 1 76 ? -0.799 -10.744 -18.765 1.00 85.31 76 LYS A N 1
ATOM 609 C CA . LYS A 1 76 ? -0.514 -10.434 -20.176 1.00 85.31 76 LYS A CA 1
ATOM 610 C C . LYS A 1 76 ? -1.751 -9.919 -20.923 1.00 85.31 76 LYS A C 1
ATOM 612 O O . LYS A 1 76 ? -1.610 -9.133 -21.852 1.00 85.31 76 LYS A O 1
ATOM 617 N N . PHE A 1 77 ? -2.944 -10.325 -20.492 1.00 85.38 77 PHE A N 1
ATOM 618 C CA . PHE A 1 77 ? -4.241 -9.944 -21.056 1.00 85.38 77 PHE A CA 1
ATOM 619 C C . PHE A 1 77 ? -5.085 -9.095 -20.098 1.00 85.38 77 PHE A C 1
ATOM 621 O O . PHE A 1 77 ? -6.202 -8.719 -20.449 1.00 85.38 77 PHE A O 1
ATOM 628 N N . ALA A 1 78 ? -4.575 -8.804 -18.898 1.00 81.94 78 ALA A N 1
ATOM 629 C CA . ALA A 1 78 ? -5.285 -7.998 -17.921 1.00 81.94 78 ALA A CA 1
ATOM 630 C C . ALA A 1 78 ? -5.544 -6.591 -18.473 1.00 81.94 78 ALA A C 1
ATOM 632 O O . ALA A 1 78 ? -4.715 -6.003 -19.185 1.00 81.94 78 ALA A O 1
ATOM 633 N N . HIS A 1 79 ? -6.724 -6.070 -18.144 1.00 87.12 79 HIS A N 1
ATOM 634 C CA . HIS A 1 79 ? -7.029 -4.666 -18.345 1.00 87.12 79 HIS A CA 1
ATOM 635 C C . HIS A 1 79 ? -6.219 -3.857 -17.334 1.00 87.12 79 HIS A C 1
ATOM 637 O O . HIS A 1 79 ? -6.350 -4.079 -16.134 1.00 87.12 79 HIS A O 1
ATOM 643 N N . LEU A 1 80 ? -5.373 -2.959 -17.831 1.00 90.38 80 LEU A N 1
ATOM 644 C CA . LEU A 1 80 ? -4.567 -2.082 -16.992 1.00 90.38 80 LEU A CA 1
ATOM 645 C C . LEU A 1 80 ? -5.360 -0.809 -16.714 1.00 90.38 80 LEU A C 1
ATOM 647 O O . LEU A 1 80 ? -5.919 -0.227 -17.646 1.00 90.38 80 LEU A O 1
ATOM 651 N N . LEU A 1 81 ? -5.368 -0.382 -15.453 1.00 90.69 81 LEU A N 1
ATOM 652 C CA . LEU A 1 81 ? -5.761 0.981 -15.092 1.00 90.69 81 LEU A CA 1
ATOM 653 C C . LEU A 1 81 ? -4.803 1.992 -15.726 1.00 90.69 81 LEU A C 1
ATOM 655 O O . LEU A 1 81 ? -3.731 1.613 -16.199 1.00 90.69 81 LEU A O 1
ATOM 659 N N . ASP A 1 82 ? -5.162 3.275 -15.736 1.00 90.62 82 ASP A N 1
ATOM 660 C CA . ASP A 1 82 ? -4.200 4.291 -16.164 1.00 90.62 82 ASP A CA 1
ATOM 661 C C . ASP A 1 82 ? -3.001 4.306 -15.194 1.00 90.62 82 ASP A C 1
ATOM 663 O O . ASP A 1 82 ? -3.129 4.083 -13.983 1.00 90.62 82 ASP A O 1
ATOM 667 N N . ILE A 1 83 ? -1.805 4.571 -15.721 1.00 88.31 83 ILE A N 1
ATOM 668 C CA . ILE A 1 83 ? -0.612 4.700 -14.886 1.00 88.31 83 ILE A CA 1
ATOM 669 C C . ILE A 1 83 ? -0.778 5.846 -13.884 1.00 88.31 83 ILE A C 1
ATOM 671 O O . ILE A 1 83 ? -0.310 5.735 -12.756 1.00 88.31 83 ILE A O 1
ATOM 675 N N . ASP A 1 84 ? -1.488 6.914 -14.255 1.00 87.56 84 ASP A N 1
ATOM 676 C CA . ASP A 1 84 ? -1.737 8.051 -13.367 1.00 87.56 84 ASP A CA 1
ATOM 677 C C . ASP A 1 84 ? -2.729 7.716 -12.236 1.00 87.56 84 ASP A C 1
ATOM 679 O O . ASP A 1 84 ? -2.692 8.355 -11.186 1.00 87.56 84 ASP A O 1
ATOM 683 N N . GLU A 1 85 ? -3.561 6.680 -12.395 1.00 87.75 85 GLU A N 1
ATOM 684 C CA . GLU A 1 85 ? -4.461 6.174 -11.342 1.00 87.75 85 GLU A CA 1
ATOM 685 C C . GLU A 1 85 ? -3.741 5.262 -10.340 1.00 87.75 85 GLU A C 1
ATOM 687 O O . GLU A 1 85 ? -4.203 5.076 -9.216 1.00 87.75 85 GLU A O 1
ATOM 692 N N . THR A 1 86 ? -2.613 4.681 -10.745 1.00 88.94 86 THR A N 1
ATOM 693 C CA . THR A 1 86 ? -1.855 3.682 -9.970 1.00 88.94 86 THR A CA 1
ATOM 694 C C . THR A 1 86 ? -0.494 4.196 -9.505 1.00 88.94 86 THR A C 1
ATOM 696 O O . THR A 1 86 ? 0.261 3.482 -8.842 1.00 88.94 86 THR A O 1
ATOM 699 N N . LYS A 1 87 ? -0.157 5.447 -9.832 1.00 90.25 87 LYS A N 1
ATOM 700 C CA . LYS A 1 87 ? 1.096 6.102 -9.464 1.00 90.25 87 LYS A CA 1
ATOM 701 C C . LYS A 1 87 ? 0.918 6.946 -8.209 1.00 90.25 87 LYS A C 1
ATOM 703 O O . LYS A 1 87 ? 0.226 7.959 -8.205 1.00 90.25 87 LYS A O 1
ATOM 708 N N . LEU A 1 88 ? 1.680 6.610 -7.173 1.00 88.56 88 LEU A N 1
ATOM 709 C CA . LEU A 1 88 ? 1.805 7.454 -5.992 1.00 88.56 88 LEU A CA 1
ATOM 710 C C . LEU A 1 88 ? 2.682 8.679 -6.239 1.00 88.56 88 LEU A C 1
ATOM 712 O O . LEU A 1 88 ? 3.766 8.599 -6.827 1.00 88.56 88 LEU A O 1
ATOM 716 N N . GLU A 1 89 ? 2.269 9.811 -5.666 1.00 81.62 89 GLU A N 1
ATOM 717 C CA . GLU A 1 89 ? 3.143 10.972 -5.536 1.00 81.62 89 GLU A CA 1
ATOM 718 C C . GLU A 1 89 ? 4.343 10.638 -4.640 1.00 81.62 89 GLU A C 1
ATOM 720 O O . GLU A 1 89 ? 4.191 10.202 -3.497 1.00 81.62 89 GLU A O 1
ATOM 725 N N . ILE A 1 90 ? 5.552 10.889 -5.147 1.00 82.88 90 ILE A N 1
ATOM 726 C CA . ILE A 1 90 ? 6.808 10.693 -4.412 1.00 82.88 90 ILE A CA 1
ATOM 727 C C . ILE A 1 90 ? 7.310 12.051 -3.904 1.00 82.88 90 ILE A C 1
ATOM 729 O O . ILE A 1 90 ? 7.027 12.464 -2.783 1.00 82.88 90 ILE A O 1
ATOM 733 N N . ARG A 1 91 ? 8.068 12.781 -4.729 1.00 80.44 91 ARG A N 1
ATOM 734 C CA . ARG A 1 91 ? 8.508 14.155 -4.473 1.00 80.44 91 ARG A CA 1
ATOM 735 C C . ARG A 1 91 ? 8.337 14.952 -5.752 1.00 80.44 91 ARG A C 1
ATOM 737 O O . ARG A 1 91 ? 8.671 14.461 -6.822 1.00 80.44 91 ARG A O 1
ATOM 744 N N . ARG A 1 92 ? 7.928 16.216 -5.634 1.00 75.19 92 ARG A N 1
ATOM 745 C CA . ARG A 1 92 ? 7.775 17.127 -6.787 1.00 75.19 92 ARG A CA 1
ATOM 746 C C . ARG A 1 92 ? 9.061 17.335 -7.593 1.00 75.19 92 ARG A C 1
ATOM 748 O O . ARG A 1 92 ? 9.006 17.785 -8.725 1.00 75.19 92 ARG A O 1
ATOM 755 N N . THR A 1 93 ? 10.215 17.053 -6.995 1.00 83.12 93 THR A N 1
ATOM 756 C CA . THR A 1 93 ? 11.529 17.160 -7.636 1.00 83.12 93 THR A CA 1
ATOM 757 C C . THR A 1 93 ? 12.029 15.836 -8.219 1.00 83.12 93 THR A C 1
ATOM 759 O O . THR A 1 93 ? 13.143 15.791 -8.737 1.00 83.12 93 THR A O 1
ATOM 762 N N . SER A 1 94 ? 11.265 14.745 -8.093 1.00 83.94 94 SER A N 1
ATOM 763 C CA . SER A 1 94 ? 11.613 13.457 -8.693 1.00 83.94 94 SER A CA 1
ATOM 764 C C . SER A 1 94 ? 11.415 13.498 -10.213 1.00 83.94 94 SER A C 1
ATOM 766 O O . SER A 1 94 ? 10.481 14.153 -10.670 1.00 83.94 94 SER A O 1
ATOM 768 N N . PRO A 1 95 ? 12.260 12.802 -10.997 1.00 86.06 95 PRO A N 1
ATOM 769 C CA . PRO A 1 95 ? 12.048 12.658 -12.435 1.00 86.06 95 PRO A CA 1
ATOM 770 C C . PRO A 1 95 ? 10.668 12.073 -12.752 1.00 86.06 95 PRO A C 1
ATOM 772 O O . PRO A 1 95 ? 10.208 11.179 -12.045 1.00 86.06 95 PRO A O 1
ATOM 775 N N . ASP A 1 96 ? 10.050 12.516 -13.849 1.00 84.06 96 ASP A N 1
ATOM 776 C CA . ASP A 1 96 ? 8.729 12.035 -14.293 1.00 84.06 96 ASP A CA 1
ATOM 777 C C . ASP A 1 96 ? 8.701 10.511 -14.518 1.00 84.06 96 ASP A C 1
ATOM 779 O O . ASP A 1 96 ? 7.666 9.872 -14.320 1.00 84.06 96 ASP A O 1
ATOM 783 N N . SER A 1 97 ? 9.857 9.936 -14.876 1.00 86.50 97 SER A N 1
ATOM 784 C CA . SER A 1 97 ? 10.085 8.500 -15.080 1.00 86.50 97 SER A CA 1
ATOM 785 C C . SER A 1 97 ? 10.046 7.670 -13.792 1.00 86.50 97 SER A C 1
ATOM 787 O O . SER A 1 97 ? 9.990 6.442 -13.858 1.00 86.50 97 SER A O 1
ATOM 789 N N . HIS A 1 98 ? 10.101 8.307 -12.616 1.00 89.12 98 HIS A N 1
ATOM 790 C CA . HIS A 1 98 ? 10.000 7.620 -11.334 1.00 89.12 98 HIS A CA 1
ATOM 791 C C . HIS A 1 98 ? 8.547 7.330 -10.995 1.00 89.12 98 HIS A C 1
ATOM 793 O O . HIS A 1 98 ? 7.716 8.236 -10.886 1.00 89.12 98 HIS A O 1
ATOM 799 N N . ILE A 1 99 ? 8.264 6.053 -10.777 1.00 91.38 99 ILE A N 1
ATOM 800 C CA . ILE A 1 99 ? 6.927 5.563 -10.490 1.00 91.38 99 ILE A CA 1
ATOM 801 C C . ILE A 1 99 ? 6.991 4.665 -9.264 1.00 91.38 99 ILE A C 1
ATOM 803 O O . ILE A 1 99 ? 7.776 3.719 -9.191 1.00 91.38 99 ILE A O 1
ATOM 807 N N . LEU A 1 100 ? 6.179 5.017 -8.271 1.00 93.88 100 LEU A N 1
ATOM 808 C CA . LEU A 1 100 ? 5.810 4.121 -7.192 1.00 93.88 100 LEU A CA 1
ATOM 809 C C . LEU A 1 100 ? 4.417 3.607 -7.540 1.00 93.88 100 LEU A C 1
ATOM 811 O O . LEU A 1 100 ? 3.432 4.311 -7.336 1.00 93.88 100 LEU A O 1
ATOM 815 N N . TYR A 1 101 ? 4.381 2.423 -8.135 1.00 94.44 101 TYR A N 1
ATOM 816 C CA . TYR A 1 101 ? 3.156 1.755 -8.537 1.00 94.44 101 TYR A CA 1
ATOM 817 C C . TYR A 1 101 ? 2.473 1.172 -7.308 1.00 94.44 101 TYR A C 1
ATOM 819 O O . TYR A 1 101 ? 3.142 0.561 -6.463 1.00 94.44 101 TYR A O 1
ATOM 827 N N . GLU A 1 102 ? 1.163 1.336 -7.204 1.00 93.62 102 GLU A N 1
ATOM 828 C CA . GLU A 1 102 ? 0.402 0.855 -6.068 1.00 93.62 102 GLU A CA 1
ATOM 829 C C . GLU A 1 102 ? -0.853 0.081 -6.428 1.00 93.62 102 GLU A C 1
ATOM 831 O O . GLU A 1 102 ? -1.554 0.368 -7.392 1.00 93.62 102 GLU A O 1
ATOM 836 N N . ARG A 1 103 ? -1.139 -0.877 -5.553 1.00 93.06 103 ARG A N 1
ATOM 837 C CA . ARG A 1 103 ? -2.297 -1.759 -5.539 1.00 93.06 103 ARG A CA 1
ATOM 838 C C . ARG A 1 103 ? -2.690 -2.053 -4.094 1.00 93.06 103 ARG A C 1
ATOM 840 O O . ARG A 1 103 ? -1.812 -1.956 -3.242 1.00 93.06 103 ARG A O 1
ATOM 847 N N . PRO A 1 104 ? -3.919 -2.473 -3.762 1.00 90.75 104 PRO A N 1
ATOM 848 C CA . PRO A 1 104 ? -4.339 -2.641 -2.365 1.00 90.75 104 PRO A CA 1
ATOM 849 C C . PRO A 1 104 ? -3.334 -3.397 -1.477 1.00 90.75 104 PRO A C 1
ATOM 851 O O . PRO A 1 104 ? -3.037 -2.945 -0.371 1.00 90.75 104 PRO A O 1
ATOM 854 N N . ARG A 1 105 ? -2.716 -4.470 -1.997 1.00 90.12 105 ARG A N 1
ATOM 855 C CA . ARG A 1 105 ? -1.723 -5.294 -1.276 1.00 90.12 105 ARG A CA 1
ATOM 856 C C . ARG A 1 105 ? -0.359 -5.382 -1.971 1.00 90.12 105 ARG A C 1
ATOM 858 O O . ARG A 1 105 ? 0.463 -6.241 -1.650 1.00 90.12 105 ARG A O 1
ATOM 865 N N . GLY A 1 106 ? -0.096 -4.464 -2.900 1.00 92.62 106 GLY A N 1
ATOM 866 C CA . GLY A 1 106 ? 1.104 -4.460 -3.730 1.00 92.62 106 GLY A CA 1
ATOM 867 C C . GLY A 1 106 ? 1.721 -3.072 -3.871 1.00 92.62 106 GLY A C 1
ATOM 868 O O . GLY A 1 106 ? 1.028 -2.065 -4.014 1.00 92.62 106 GLY A O 1
ATOM 869 N N . ARG A 1 107 ? 3.048 -2.994 -3.838 1.00 94.81 107 ARG A N 1
ATOM 870 C CA . ARG A 1 107 ? 3.810 -1.793 -4.195 1.00 94.81 107 ARG A CA 1
ATOM 871 C C . ARG A 1 107 ? 4.967 -2.182 -5.102 1.00 94.81 107 ARG A C 1
ATOM 873 O O . ARG A 1 107 ? 5.678 -3.135 -4.801 1.00 94.81 107 ARG A O 1
ATOM 880 N N . ALA A 1 108 ? 5.205 -1.432 -6.171 1.00 94.94 108 ALA A N 1
ATOM 881 C CA . ALA A 1 108 ? 6.369 -1.633 -7.027 1.00 94.94 108 ALA A CA 1
ATOM 882 C C . ALA A 1 108 ? 7.125 -0.323 -7.266 1.00 94.94 108 ALA A C 1
ATOM 884 O O . ALA A 1 108 ? 6.551 0.707 -7.609 1.00 94.94 108 ALA A O 1
ATOM 885 N N . ILE A 1 109 ? 8.439 -0.365 -7.059 1.00 94.00 109 ILE A N 1
ATOM 886 C CA . ILE A 1 109 ? 9.332 0.787 -7.167 1.00 94.00 109 ILE A CA 1
ATOM 887 C C . ILE A 1 109 ? 10.069 0.713 -8.501 1.00 94.00 109 ILE A C 1
ATOM 889 O O . ILE A 1 109 ? 10.942 -0.138 -8.699 1.00 94.00 109 ILE A O 1
ATOM 893 N N . TRP A 1 110 ? 9.732 1.642 -9.393 1.00 92.62 110 TRP A N 1
ATOM 894 C CA . TRP A 1 110 ? 10.336 1.811 -10.707 1.00 92.62 110 TRP A CA 1
ATOM 895 C C . TRP A 1 110 ? 10.990 3.191 -10.809 1.00 92.62 110 TRP A C 1
ATOM 897 O O . TRP A 1 110 ? 10.352 4.156 -11.224 1.00 92.62 110 TRP A O 1
ATOM 907 N N . PHE A 1 111 ? 12.262 3.308 -10.407 1.00 92.00 111 PHE A N 1
ATOM 908 C CA . PHE A 1 111 ? 13.022 4.572 -10.412 1.00 92.00 111 PHE A CA 1
ATOM 909 C C . PHE A 1 111 ? 14.247 4.487 -11.346 1.00 92.00 111 PHE A C 1
ATOM 911 O O . PHE A 1 111 ? 15.374 4.322 -10.866 1.00 92.00 111 PHE A O 1
ATOM 918 N N . PRO A 1 112 ? 14.062 4.622 -12.675 1.00 89.56 112 PRO A N 1
ATOM 919 C CA . PRO A 1 112 ? 15.115 4.400 -13.667 1.00 89.56 112 PRO A CA 1
ATOM 920 C C . PRO A 1 112 ? 16.393 5.205 -13.471 1.00 89.56 112 PRO A C 1
ATOM 922 O O . PRO A 1 112 ? 17.486 4.686 -13.693 1.00 89.56 112 PRO A O 1
ATOM 925 N N . ALA A 1 113 ? 16.288 6.451 -12.999 1.00 87.69 113 ALA A N 1
ATOM 926 C CA . ALA A 1 113 ? 17.461 7.295 -12.780 1.00 87.69 113 ALA A CA 1
ATOM 927 C C . ALA A 1 113 ? 18.391 6.768 -11.679 1.00 87.69 113 ALA A C 1
ATOM 929 O O . ALA A 1 113 ? 19.512 7.258 -11.552 1.00 87.69 113 ALA A O 1
ATOM 930 N N . LEU A 1 114 ? 17.936 5.799 -10.879 1.00 87.81 114 LEU A N 1
ATOM 931 C CA . LEU A 1 114 ? 18.723 5.137 -9.844 1.00 87.81 114 LEU A CA 1
ATOM 932 C C . LEU A 1 114 ? 19.275 3.775 -10.292 1.00 87.81 114 LEU A C 1
ATOM 934 O O . LEU A 1 114 ? 20.195 3.287 -9.651 1.00 87.81 114 LEU A O 1
ATOM 938 N N . PHE A 1 115 ? 18.785 3.182 -11.387 1.00 86.94 115 PHE A N 1
ATOM 939 C CA . PHE A 1 115 ? 19.234 1.860 -11.858 1.00 86.94 115 PHE A CA 1
ATOM 940 C C . PHE A 1 115 ? 20.679 1.860 -12.363 1.00 86.94 115 PHE A C 1
ATOM 942 O O . PHE A 1 115 ? 21.371 0.847 -12.286 1.00 86.94 115 PHE A O 1
ATOM 949 N N . THR A 1 116 ? 21.114 2.998 -12.904 1.00 74.81 116 THR A N 1
ATOM 950 C CA . THR A 1 116 ? 22.429 3.188 -13.527 1.00 74.81 116 THR A CA 1
ATOM 951 C C . THR A 1 116 ? 23.428 3.880 -12.601 1.00 74.81 116 THR A C 1
ATOM 953 O O . THR A 1 116 ? 24.593 4.052 -12.963 1.00 74.81 116 THR A O 1
ATOM 956 N N . GLN A 1 117 ? 23.003 4.286 -11.399 1.00 75.75 117 GLN A N 1
ATOM 957 C CA . GLN A 1 117 ? 23.892 4.936 -10.444 1.00 75.75 117 GLN A CA 1
ATOM 958 C C . GLN A 1 117 ? 24.816 3.903 -9.813 1.00 75.75 117 GLN A C 1
ATOM 960 O O . GLN A 1 117 ? 24.372 2.930 -9.209 1.00 75.75 117 GLN A O 1
ATOM 965 N N . GLN A 1 118 ? 26.124 4.145 -9.901 1.00 67.50 118 GLN A N 1
ATOM 966 C CA . GLN A 1 118 ? 27.057 3.401 -9.068 1.00 67.50 118 GLN A CA 1
ATOM 967 C C . GLN A 1 118 ? 26.793 3.755 -7.595 1.00 67.50 118 GLN A C 1
ATOM 969 O O . GLN A 1 118 ? 26.694 4.948 -7.272 1.00 67.50 118 GLN A O 1
ATOM 974 N N . PRO A 1 119 ? 26.674 2.759 -6.698 1.00 65.56 119 PRO A N 1
ATOM 975 C CA . PRO A 1 119 ? 26.523 3.018 -5.276 1.00 65.56 119 PRO A CA 1
ATOM 976 C C . PRO A 1 119 ? 27.686 3.894 -4.798 1.00 65.56 119 PRO A C 1
ATOM 978 O O . PRO A 1 119 ? 28.849 3.539 -4.967 1.00 65.56 119 PRO A O 1
ATOM 981 N N . LYS A 1 120 ? 27.390 5.057 -4.205 1.00 63.97 120 LYS A N 1
ATOM 982 C CA . LYS A 1 120 ? 28.426 5.914 -3.592 1.00 63.97 120 LYS A CA 1
ATOM 983 C C . LYS A 1 120 ? 28.934 5.353 -2.253 1.00 63.97 120 LYS A C 1
ATOM 985 O O . LYS A 1 120 ? 29.892 5.879 -1.697 1.00 63.97 120 LYS A O 1
ATOM 990 N N . SER A 1 121 ? 28.272 4.324 -1.729 1.00 63.56 121 SER A N 1
ATOM 991 C CA . SER A 1 121 ? 28.578 3.586 -0.502 1.00 63.56 121 SER A CA 1
ATOM 992 C C . SER A 1 121 ? 28.069 2.146 -0.639 1.00 63.56 121 SER A C 1
ATOM 994 O O . SER A 1 121 ? 27.373 1.833 -1.605 1.00 63.56 121 SER A O 1
ATOM 996 N N . ASP A 1 122 ? 28.337 1.291 0.352 1.00 62.59 122 ASP A N 1
ATOM 997 C CA . ASP A 1 122 ? 27.834 -0.095 0.398 1.00 62.59 122 ASP A CA 1
ATOM 998 C C . ASP A 1 122 ? 26.291 -0.202 0.410 1.00 62.59 122 ASP A C 1
ATOM 1000 O O . ASP A 1 122 ? 25.740 -1.292 0.267 1.00 62.59 122 ASP A O 1
ATOM 1004 N N . LEU A 1 123 ? 25.571 0.915 0.587 1.00 64.44 123 LEU A N 1
ATOM 1005 C CA . LEU A 1 123 ? 24.113 0.953 0.688 1.00 64.44 123 LEU A CA 1
ATOM 1006 C C . LEU A 1 123 ? 23.492 1.660 -0.519 1.00 64.44 123 LEU A C 1
ATOM 1008 O O . LEU A 1 123 ? 23.600 2.876 -0.687 1.00 64.44 123 LEU A O 1
ATOM 1012 N N . HIS A 1 124 ? 22.774 0.892 -1.336 1.00 78.25 124 HIS A N 1
ATOM 1013 C CA . HIS A 1 124 ? 21.994 1.426 -2.446 1.00 78.25 124 HIS A CA 1
ATOM 1014 C C . HIS A 1 124 ? 20.743 2.150 -1.921 1.00 78.25 124 HIS A C 1
ATOM 1016 O O . HIS A 1 124 ? 19.989 1.609 -1.109 1.00 78.25 124 HIS A O 1
ATOM 1022 N N . SER A 1 125 ? 20.480 3.369 -2.401 1.00 83.06 125 SER A N 1
ATOM 1023 C CA . SER A 1 125 ? 19.348 4.192 -1.940 1.00 83.06 125 SER A CA 1
ATOM 1024 C C . SER A 1 125 ? 17.995 3.499 -2.136 1.00 83.06 125 SER A C 1
ATOM 1026 O O . SER A 1 125 ? 17.129 3.598 -1.266 1.00 83.06 125 SER A O 1
ATOM 1028 N N . LEU A 1 126 ? 17.837 2.736 -3.227 1.00 88.00 126 LEU A N 1
ATOM 1029 C CA . LEU A 1 126 ? 16.647 1.909 -3.458 1.00 88.00 126 LEU A CA 1
ATOM 1030 C C . LEU A 1 126 ? 16.489 0.779 -2.445 1.00 88.00 126 LEU A C 1
ATOM 1032 O O . LEU A 1 126 ? 15.360 0.484 -2.079 1.00 88.00 126 LEU A O 1
ATOM 1036 N N . SER A 1 127 ? 17.576 0.192 -1.942 1.00 88.62 127 SER A N 1
ATOM 1037 C CA . SER A 1 127 ? 17.489 -0.839 -0.902 1.00 88.62 127 SER A CA 1
ATOM 1038 C C . SER A 1 127 ? 16.988 -0.246 0.414 1.00 88.62 127 SER A C 1
ATOM 1040 O O . SER A 1 127 ? 16.113 -0.814 1.062 1.00 88.62 127 SER A O 1
ATOM 1042 N N . CYS A 1 128 ? 17.475 0.941 0.789 1.00 87.56 128 CYS A N 1
ATOM 1043 C CA . CYS A 1 128 ? 16.964 1.659 1.959 1.00 87.56 128 CYS A CA 1
ATOM 1044 C C . CYS A 1 128 ? 15.490 2.049 1.786 1.00 87.56 128 CYS A C 1
ATOM 1046 O O . CYS A 1 128 ? 14.696 1.910 2.715 1.00 87.56 128 CYS A O 1
ATOM 1048 N N . TYR A 1 129 ? 15.120 2.529 0.595 1.00 89.69 129 TYR A N 1
ATOM 1049 C CA . TYR A 1 129 ? 13.741 2.891 0.280 1.00 89.69 129 TYR A CA 1
ATOM 1050 C C . TYR A 1 129 ? 12.811 1.671 0.344 1.00 89.69 129 TYR A C 1
ATOM 1052 O O . TYR A 1 129 ? 11.777 1.737 1.003 1.00 89.69 129 TYR A O 1
ATOM 1060 N N . HIS A 1 130 ? 13.220 0.554 -0.264 1.00 92.50 130 HIS A N 1
ATOM 1061 C CA . HIS A 1 130 ? 12.522 -0.728 -0.218 1.00 92.50 130 HIS A CA 1
ATOM 1062 C C . HIS A 1 130 ? 12.282 -1.181 1.221 1.00 92.50 130 HIS A C 1
ATOM 1064 O O . HIS A 1 130 ? 11.139 -1.408 1.596 1.00 92.50 130 HIS A O 1
ATOM 1070 N N . ASN A 1 131 ? 13.328 -1.237 2.051 1.00 91.94 131 ASN A N 1
ATOM 1071 C CA . ASN A 1 131 ? 13.202 -1.677 3.442 1.00 91.94 131 ASN A CA 1
ATOM 1072 C C . ASN A 1 131 ? 12.216 -0.808 4.229 1.00 91.94 131 ASN A C 1
ATOM 1074 O O . ASN A 1 131 ? 11.336 -1.330 4.909 1.00 91.94 131 ASN A O 1
ATOM 1078 N N . ASN A 1 132 ? 12.322 0.518 4.108 1.00 90.94 132 ASN A N 1
ATOM 1079 C CA . ASN A 1 132 ? 11.397 1.429 4.781 1.00 90.94 132 ASN A CA 1
ATOM 1080 C C . ASN A 1 132 ? 9.951 1.220 4.313 1.00 90.94 132 ASN A C 1
ATOM 1082 O O . ASN A 1 132 ? 9.040 1.241 5.138 1.00 90.94 132 ASN A O 1
ATOM 1086 N N . LEU A 1 133 ? 9.745 1.005 3.011 1.00 92.62 133 LEU A N 1
ATOM 1087 C CA . LEU A 1 133 ? 8.423 0.750 2.449 1.00 92.62 133 LEU A CA 1
ATOM 1088 C C . LEU A 1 133 ? 7.855 -0.592 2.923 1.00 92.62 133 LEU A C 1
ATOM 1090 O O . LEU A 1 133 ? 6.707 -0.637 3.348 1.00 92.62 133 LEU A O 1
ATOM 1094 N N . VAL A 1 134 ? 8.666 -1.654 2.926 1.00 94.06 134 VAL A N 1
ATOM 1095 C CA . VAL A 1 134 ? 8.294 -2.975 3.453 1.00 94.06 134 VAL A CA 1
ATOM 1096 C C . VAL A 1 134 ? 7.830 -2.864 4.898 1.00 94.06 134 VAL A C 1
ATOM 1098 O O . VAL A 1 134 ? 6.725 -3.294 5.211 1.00 94.06 134 VAL A O 1
ATOM 1101 N N . PHE A 1 135 ? 8.627 -2.258 5.781 1.00 92.69 135 PHE A N 1
ATOM 1102 C CA . PHE A 1 135 ? 8.254 -2.158 7.192 1.00 92.69 135 PHE A CA 1
ATOM 1103 C C . PHE A 1 135 ? 7.018 -1.288 7.409 1.00 92.69 135 PHE A C 1
ATOM 1105 O O . PHE A 1 135 ? 6.149 -1.664 8.194 1.00 92.69 135 PHE A O 1
ATOM 1112 N N . ALA A 1 136 ? 6.906 -0.163 6.699 1.00 91.81 136 ALA A N 1
ATOM 1113 C CA . ALA A 1 136 ? 5.735 0.698 6.802 1.00 91.81 136 ALA A CA 1
ATOM 1114 C C . ALA A 1 136 ? 4.463 -0.026 6.340 1.00 91.81 136 ALA A C 1
ATOM 1116 O O . ALA A 1 136 ? 3.450 0.010 7.035 1.00 91.81 136 ALA A O 1
ATOM 1117 N N . SER A 1 137 ? 4.519 -0.727 5.209 1.00 93.31 137 S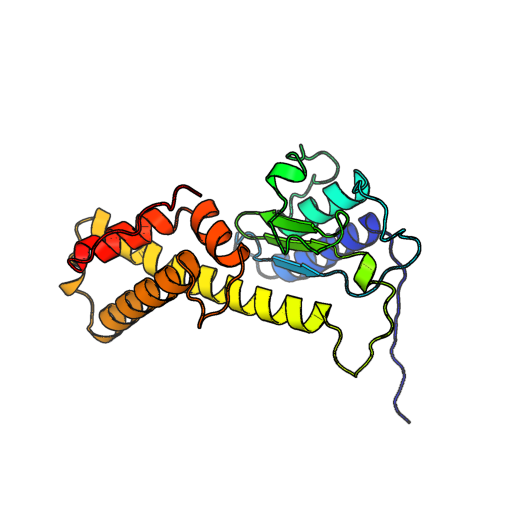ER A N 1
ATOM 1118 C CA . SER A 1 137 ? 3.359 -1.439 4.682 1.00 93.31 137 SER A CA 1
ATOM 1119 C C . SER A 1 137 ? 3.005 -2.689 5.484 1.00 93.31 137 SER A C 1
ATOM 1121 O O . SER A 1 137 ? 1.823 -2.931 5.701 1.00 93.31 137 SER A O 1
ATOM 1123 N N . LEU A 1 138 ? 3.981 -3.436 6.014 1.00 92.50 138 LEU A N 1
ATOM 1124 C CA . LEU A 1 138 ? 3.715 -4.538 6.950 1.00 92.50 138 LEU A CA 1
ATOM 1125 C C . LEU A 1 138 ? 3.077 -4.040 8.250 1.00 92.50 138 LEU A C 1
ATOM 1127 O O . LEU A 1 138 ? 2.201 -4.701 8.804 1.00 92.50 138 LEU A O 1
ATOM 1131 N N . GLN A 1 139 ? 3.495 -2.868 8.734 1.00 93.00 139 GLN A N 1
ATOM 1132 C CA . GLN A 1 139 ? 2.877 -2.242 9.896 1.00 93.00 139 GLN A CA 1
ATOM 1133 C C . GLN A 1 139 ? 1.419 -1.855 9.610 1.00 93.00 139 GLN A C 1
ATOM 1135 O O . GLN A 1 139 ? 0.567 -2.081 10.469 1.00 93.00 139 GLN A O 1
ATOM 1140 N N . VAL A 1 140 ? 1.113 -1.331 8.416 1.00 94.06 140 VAL A N 1
ATOM 1141 C CA . VAL A 1 140 ? -0.273 -1.065 7.993 1.00 94.06 140 VAL A CA 1
ATOM 1142 C C . VAL A 1 140 ? -1.079 -2.360 7.891 1.00 94.06 140 VAL A C 1
ATOM 1144 O O . VAL A 1 140 ? -2.138 -2.428 8.504 1.00 94.06 140 VAL A O 1
ATOM 1147 N N . GLU A 1 141 ? -0.575 -3.397 7.211 1.00 92.75 141 GLU A N 1
ATOM 1148 C CA . GLU A 1 141 ? -1.274 -4.689 7.078 1.00 92.75 141 GLU A CA 1
ATOM 1149 C C . GLU A 1 141 ? -1.587 -5.298 8.452 1.00 92.75 141 GLU A C 1
ATOM 1151 O O . GLU A 1 141 ? -2.720 -5.695 8.732 1.00 92.75 141 GLU A O 1
ATOM 1156 N N . SER A 1 142 ? -0.585 -5.362 9.334 1.00 94.12 142 SER A N 1
ATOM 1157 C CA . SER A 1 142 ? -0.712 -6.030 10.630 1.00 94.12 142 SER A CA 1
ATOM 1158 C C . SER A 1 142 ? -1.638 -5.279 11.584 1.00 94.12 142 SER A C 1
ATOM 1160 O O . SER A 1 142 ? -2.517 -5.893 12.191 1.00 94.12 142 SER A O 1
ATOM 1162 N N . LEU A 1 143 ? -1.456 -3.963 11.730 1.00 96.62 143 LEU A N 1
ATOM 1163 C CA . LEU A 1 143 ? -2.290 -3.162 12.625 1.00 96.62 143 LEU A CA 1
ATOM 1164 C C . LEU A 1 143 ? -3.693 -2.966 12.048 1.00 96.62 143 LEU A C 1
ATOM 1166 O O . LEU A 1 143 ? -4.661 -2.990 12.804 1.00 96.62 143 LEU A O 1
ATOM 1170 N N . GLY A 1 144 ? -3.798 -2.794 10.728 1.00 95.69 144 GLY A N 1
ATOM 1171 C CA . GLY A 1 144 ? -5.064 -2.676 10.011 1.00 95.69 144 GLY A CA 1
ATOM 1172 C C . GLY A 1 144 ? -5.929 -3.907 10.226 1.00 95.69 144 GLY A C 1
ATOM 1173 O O . GLY A 1 144 ? -7.046 -3.773 10.706 1.00 95.69 144 GLY A O 1
ATOM 1174 N N . SER A 1 145 ? -5.368 -5.103 10.025 1.00 94.19 145 SER A N 1
ATOM 1175 C CA . SER A 1 145 ? -6.081 -6.368 10.259 1.00 94.19 145 SER A CA 1
ATOM 1176 C C . SER A 1 145 ? -6.626 -6.485 11.688 1.00 94.19 145 SER A C 1
ATOM 1178 O O . SER A 1 145 ? -7.768 -6.895 11.883 1.00 94.19 145 SER A O 1
ATOM 1180 N N . LEU A 1 146 ? -5.838 -6.099 12.701 1.00 96.00 146 LEU A N 1
ATOM 1181 C CA . LEU A 1 146 ? -6.299 -6.092 14.094 1.00 96.00 146 LEU A CA 1
ATOM 1182 C C . LEU A 1 146 ? -7.480 -5.130 14.295 1.00 96.00 146 LEU A C 1
ATOM 1184 O O . LEU A 1 146 ? -8.459 -5.483 14.949 1.00 96.00 146 LEU A O 1
ATOM 1188 N N . VAL A 1 147 ? -7.381 -3.915 13.752 1.00 97.31 147 VAL A N 1
ATOM 1189 C CA . VAL A 1 147 ? -8.433 -2.898 13.868 1.00 97.31 147 VAL A CA 1
ATOM 1190 C C . VAL A 1 147 ? -9.700 -3.330 13.134 1.00 97.31 147 VAL A C 1
ATOM 1192 O O . VAL A 1 147 ? -10.777 -3.195 13.707 1.00 97.31 147 VAL A O 1
ATOM 1195 N N . SER A 1 148 ? -9.585 -3.916 11.942 1.00 96.38 148 SER A N 1
ATOM 1196 C CA . SER A 1 148 ? -10.722 -4.420 11.166 1.00 96.38 148 SER A CA 1
ATOM 1197 C C . SER A 1 148 ? -11.495 -5.506 11.907 1.00 96.38 148 SER A C 1
ATOM 1199 O O . SER A 1 148 ? -12.709 -5.390 12.053 1.00 96.38 148 SER A O 1
ATOM 1201 N N . VAL A 1 149 ? -10.806 -6.499 12.484 1.00 95.81 149 VAL A N 1
ATOM 1202 C CA . VAL A 1 149 ? -11.457 -7.558 13.281 1.00 95.81 149 VAL A CA 1
ATOM 1203 C C . VAL A 1 149 ? -12.225 -6.973 14.470 1.00 95.81 149 VAL A C 1
ATOM 1205 O O . VAL A 1 149 ? -13.339 -7.393 14.777 1.00 95.81 149 VAL A O 1
ATOM 1208 N N . VAL A 1 150 ? -11.656 -5.975 15.148 1.00 96.25 150 VAL A N 1
ATOM 1209 C CA . VAL A 1 150 ? -12.322 -5.353 16.300 1.00 96.25 150 VAL A CA 1
ATOM 1210 C C . VAL A 1 150 ? -13.470 -4.441 15.874 1.00 96.25 150 VAL A C 1
ATOM 1212 O O . VAL A 1 150 ? -14.495 -4.395 16.552 1.00 96.25 150 VAL A O 1
ATOM 1215 N N . ALA A 1 151 ? -13.344 -3.749 14.745 1.00 96.75 151 ALA A N 1
ATOM 1216 C CA . ALA A 1 151 ? -14.424 -2.957 14.174 1.00 96.75 151 ALA A CA 1
ATOM 1217 C C . ALA A 1 151 ? -15.612 -3.843 13.763 1.00 96.75 151 ALA A C 1
ATOM 1219 O O . ALA A 1 151 ? -16.758 -3.492 14.040 1.00 96.75 151 ALA A O 1
ATOM 1220 N N . GLU A 1 152 ? -15.359 -5.015 13.174 1.00 96.31 152 GLU A N 1
ATOM 1221 C CA . GLU A 1 152 ? -16.391 -6.021 12.891 1.00 96.31 152 GLU A CA 1
ATOM 1222 C C . GLU A 1 152 ? -17.102 -6.484 14.165 1.00 96.31 152 GLU A C 1
ATOM 1224 O O . GLU A 1 152 ? -18.332 -6.519 14.209 1.00 96.31 152 GLU A O 1
ATOM 1229 N N . ASP A 1 153 ? -16.344 -6.767 15.223 1.00 95.56 153 ASP A N 1
ATOM 1230 C CA . ASP A 1 153 ? -16.883 -7.145 16.527 1.00 95.56 153 ASP A CA 1
ATOM 1231 C C . ASP A 1 153 ? -17.780 -6.049 17.130 1.00 95.56 153 ASP A C 1
ATOM 1233 O O . ASP A 1 153 ? -18.869 -6.347 17.632 1.00 95.56 153 ASP A O 1
ATOM 1237 N N . ILE A 1 154 ? -17.362 -4.781 17.043 1.00 96.38 154 ILE A N 1
ATOM 1238 C CA . ILE A 1 154 ? -18.149 -3.623 17.496 1.00 96.38 154 ILE A CA 1
ATOM 1239 C C . ILE A 1 154 ? -19.438 -3.492 16.678 1.00 96.38 154 ILE A C 1
ATOM 1241 O O . ILE A 1 154 ? -20.520 -3.362 17.256 1.00 96.38 154 ILE A O 1
ATOM 1245 N N . ARG A 1 155 ? -19.354 -3.596 15.344 1.00 95.69 155 ARG A N 1
ATOM 1246 C CA . ARG A 1 155 ? -20.530 -3.598 14.454 1.00 95.69 155 ARG A CA 1
ATOM 1247 C C . ARG A 1 155 ? -21.482 -4.756 14.762 1.00 95.69 155 ARG A C 1
ATOM 1249 O O . ARG A 1 155 ? -22.695 -4.593 14.659 1.00 95.69 155 ARG A O 1
ATOM 1256 N N . GLY A 1 156 ? -20.944 -5.897 15.192 1.00 95.62 156 GLY A N 1
ATOM 1257 C CA . GLY A 1 156 ? -21.691 -7.056 15.684 1.00 95.62 156 GLY A CA 1
ATOM 1258 C C . GLY A 1 156 ? -22.296 -6.890 17.085 1.00 95.62 156 GLY A C 1
ATOM 1259 O O . GLY A 1 156 ? -22.926 -7.820 17.586 1.00 95.62 156 GLY A O 1
ATOM 1260 N N . GLY A 1 157 ? -22.122 -5.731 17.727 1.00 94.56 157 GLY A N 1
ATOM 1261 C CA . GLY A 1 157 ? -22.695 -5.403 19.033 1.00 94.56 157 GLY A CA 1
ATOM 1262 C C . GLY A 1 157 ? -21.806 -5.740 20.230 1.00 94.56 157 GLY A C 1
ATOM 1263 O O . GLY A 1 157 ? -22.262 -5.622 21.370 1.00 94.56 157 GLY A O 1
ATOM 1264 N N . LYS A 1 158 ? -20.548 -6.154 20.020 1.00 93.56 158 LYS A N 1
ATOM 1265 C CA . LYS A 1 158 ? -19.604 -6.321 21.131 1.00 93.56 158 LYS A CA 1
ATOM 1266 C C . LYS A 1 158 ? -19.146 -4.961 21.648 1.00 93.56 158 LYS A C 1
ATOM 1268 O O . LYS A 1 158 ? -18.948 -4.009 20.901 1.00 93.56 158 LYS A O 1
ATOM 1273 N N . ILE A 1 159 ? -18.940 -4.891 22.957 1.00 91.81 159 ILE A N 1
ATOM 1274 C CA . ILE A 1 159 ? -18.476 -3.681 23.633 1.00 91.81 159 ILE A CA 1
ATOM 1275 C C . ILE A 1 159 ? -16.954 -3.753 23.745 1.00 91.81 159 ILE A C 1
ATOM 1277 O O . ILE A 1 159 ? -16.423 -4.707 24.314 1.00 91.81 159 ILE A O 1
ATOM 1281 N N . LEU A 1 160 ? -16.252 -2.734 23.244 1.00 90.31 160 LEU A N 1
ATOM 1282 C CA . LEU A 1 160 ? -14.785 -2.669 23.255 1.00 90.31 160 LEU A CA 1
ATOM 1283 C C . LEU A 1 160 ? -14.203 -2.783 24.676 1.00 90.31 160 LEU A C 1
ATOM 1285 O O . LEU A 1 160 ? -13.198 -3.455 24.892 1.00 90.31 160 LEU A O 1
ATOM 1289 N N . GLN A 1 161 ? -14.878 -2.188 25.661 1.00 90.06 161 GLN A N 1
ATOM 1290 C CA . GLN A 1 161 ? -14.521 -2.249 27.083 1.00 90.06 161 GLN A CA 1
ATOM 1291 C C . GLN A 1 161 ? -14.660 -3.661 27.683 1.00 90.06 161 GLN A C 1
ATOM 1293 O O . GLN A 1 161 ? -14.175 -3.908 28.783 1.00 90.06 161 GLN A O 1
ATOM 1298 N N . GLY A 1 162 ? -15.317 -4.587 26.976 1.00 89.56 162 GLY A N 1
ATOM 1299 C CA . GLY A 1 162 ? -15.409 -5.997 27.351 1.00 89.56 162 GLY A CA 1
ATOM 1300 C C . GLY A 1 162 ? -14.201 -6.839 26.928 1.00 89.56 162 GLY A C 1
ATOM 1301 O O . GLY A 1 162 ? -14.125 -8.008 27.306 1.00 89.56 162 GLY A O 1
ATOM 1302 N N . LEU A 1 163 ? -13.263 -6.287 26.147 1.00 91.06 163 LEU A N 1
ATOM 1303 C CA . LEU A 1 163 ? -12.034 -6.990 25.778 1.00 91.06 163 LEU A CA 1
ATOM 1304 C C . LEU A 1 163 ? -11.079 -7.114 26.979 1.00 91.06 163 LEU A C 1
ATOM 1306 O O . LEU A 1 163 ? -11.022 -6.215 27.820 1.00 91.06 163 LEU A O 1
ATOM 1310 N N . PRO A 1 164 ? -10.256 -8.179 27.047 1.00 93.88 164 PRO A N 1
ATOM 1311 C CA . PRO A 1 164 ? -9.160 -8.247 28.007 1.00 93.88 164 PRO A CA 1
ATOM 1312 C C . PRO A 1 164 ? -8.249 -7.020 27.896 1.00 93.88 164 PRO A C 1
ATOM 1314 O O . PRO A 1 164 ? -7.887 -6.622 26.787 1.00 93.88 164 PRO A O 1
ATOM 1317 N N . GLN A 1 165 ? -7.822 -6.466 29.036 1.00 93.69 165 GLN A N 1
ATOM 1318 C CA . GLN A 1 165 ? -7.037 -5.225 29.085 1.00 93.69 165 GLN A CA 1
ATOM 1319 C C . GLN A 1 165 ? -5.831 -5.201 28.122 1.00 93.69 165 GLN A C 1
ATOM 1321 O O . GLN A 1 165 ? -5.680 -4.208 27.413 1.00 93.69 165 GLN A O 1
ATOM 1326 N N . PRO A 1 166 ? -5.015 -6.272 27.992 1.00 94.44 166 PRO A N 1
ATOM 1327 C CA . PRO A 1 166 ? -3.897 -6.259 27.048 1.00 94.44 166 PRO A CA 1
ATOM 1328 C C . PRO A 1 166 ? -4.340 -6.084 25.590 1.00 94.44 166 PRO A C 1
ATOM 1330 O O . PRO A 1 166 ? -3.706 -5.354 24.835 1.00 94.44 166 PRO A O 1
ATOM 1333 N N . LEU A 1 167 ? -5.448 -6.720 25.196 1.00 92.44 167 LEU A N 1
ATOM 1334 C CA . LEU A 1 167 ? -5.984 -6.609 23.841 1.00 92.44 167 LEU A CA 1
ATOM 1335 C C . LEU A 1 167 ? -6.579 -5.220 23.602 1.00 92.44 167 LEU A C 1
ATOM 1337 O O . LEU A 1 167 ? -6.331 -4.623 22.558 1.00 92.44 167 LEU A O 1
ATOM 1341 N N . HIS A 1 168 ? -7.302 -4.683 24.586 1.00 95.06 168 HIS A N 1
ATOM 1342 C CA . HIS A 1 168 ? -7.804 -3.313 24.546 1.00 95.06 168 HIS A CA 1
ATOM 1343 C C . HIS A 1 168 ? -6.662 -2.301 24.326 1.00 95.06 168 HIS A C 1
ATOM 1345 O O . HIS A 1 168 ? -6.751 -1.438 23.451 1.00 95.06 168 HIS A O 1
ATOM 1351 N N . ASP A 1 169 ? -5.555 -2.438 25.061 1.00 95.38 169 ASP A N 1
ATOM 1352 C CA . ASP A 1 169 ? -4.389 -1.560 24.923 1.00 95.38 169 ASP A CA 1
ATOM 1353 C C . ASP A 1 169 ? -3.694 -1.730 23.564 1.00 95.38 169 ASP A C 1
ATOM 1355 O O . ASP A 1 169 ? -3.311 -0.738 22.938 1.00 95.38 169 ASP A O 1
ATOM 1359 N N . CYS A 1 170 ? -3.586 -2.963 23.056 1.00 96.62 170 CYS A N 1
ATOM 1360 C CA . CYS A 1 170 ? -3.075 -3.231 21.710 1.00 96.62 170 CYS A CA 1
ATOM 1361 C C . CYS A 1 170 ? -3.910 -2.537 20.628 1.00 96.62 170 CYS A C 1
ATOM 1363 O O . CYS A 1 170 ? -3.345 -1.864 19.767 1.00 96.62 170 CYS A O 1
ATOM 1365 N N . VAL A 1 171 ? -5.238 -2.655 20.686 1.00 96.88 171 VAL A N 1
ATOM 1366 C CA . VAL A 1 171 ? -6.158 -2.028 19.723 1.00 96.88 171 VAL A CA 1
ATOM 1367 C C . VAL A 1 171 ? -6.044 -0.510 19.779 1.00 96.88 171 VAL A C 1
ATOM 1369 O O . VAL A 1 171 ? -5.902 0.149 18.749 1.00 96.88 171 VAL A O 1
ATOM 1372 N N . LYS A 1 172 ? -6.032 0.055 20.989 1.00 96.81 172 LYS A N 1
ATOM 1373 C CA . LYS A 1 172 ? -5.864 1.493 21.198 1.00 96.81 172 LYS A CA 1
ATOM 1374 C C . LYS A 1 172 ? -4.554 1.999 20.587 1.00 96.81 172 LYS A C 1
ATOM 1376 O O . LYS A 1 172 ? -4.554 3.002 19.874 1.00 96.81 172 LYS A O 1
ATOM 1381 N N . ASN A 1 173 ? -3.448 1.291 20.818 1.00 96.56 173 ASN A N 1
ATOM 1382 C CA . ASN A 1 173 ? -2.149 1.634 20.241 1.00 96.56 173 ASN A CA 1
ATOM 1383 C C . ASN A 1 173 ? -2.142 1.483 18.713 1.00 96.56 173 ASN A C 1
ATOM 1385 O O . ASN A 1 173 ? -1.609 2.351 18.022 1.00 96.56 173 ASN A O 1
ATOM 1389 N N . ALA A 1 174 ? -2.773 0.435 18.174 1.00 97.00 174 ALA A N 1
ATOM 1390 C CA . ALA A 1 174 ? -2.908 0.230 16.734 1.00 97.00 174 ALA A CA 1
ATOM 1391 C C . ALA A 1 174 ? -3.634 1.409 16.070 1.00 97.00 174 ALA A C 1
ATOM 1393 O O . ALA A 1 174 ? -3.110 1.999 15.126 1.00 97.00 174 ALA A O 1
ATOM 1394 N N . VAL A 1 175 ? -4.775 1.830 16.626 1.00 96.38 175 VAL A N 1
ATOM 1395 C CA . VAL A 1 175 ? -5.534 2.998 16.153 1.00 96.38 175 VAL A CA 1
ATOM 1396 C C . VAL A 1 175 ? -4.689 4.269 16.186 1.00 96.38 175 VAL A C 1
ATOM 1398 O O . VAL A 1 175 ? -4.709 5.038 15.224 1.00 96.38 175 VAL A O 1
ATOM 1401 N N . VAL A 1 176 ? -3.924 4.504 17.259 1.00 93.81 176 VAL A N 1
ATOM 1402 C CA . VAL A 1 176 ? -3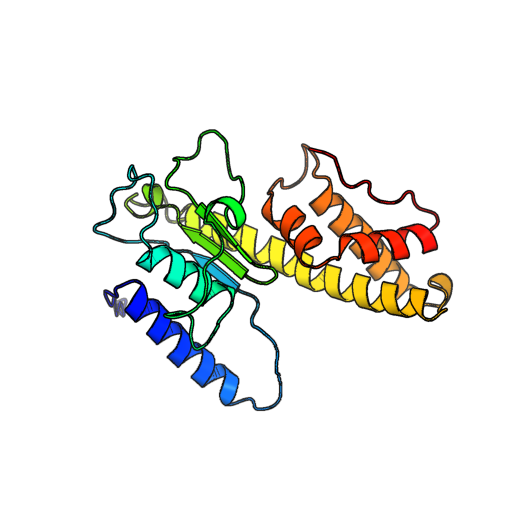.027 5.669 17.359 1.00 93.81 176 VAL A CA 1
ATOM 1403 C C . VAL A 1 176 ? -1.963 5.634 16.264 1.00 93.81 176 VAL A C 1
ATOM 1405 O O . VAL A 1 176 ? -1.792 6.623 15.552 1.00 93.81 176 VAL A O 1
ATOM 1408 N N . HIS A 1 177 ? -1.271 4.508 16.084 1.00 93.44 177 HIS A N 1
ATOM 1409 C CA . HIS A 1 177 ? -0.210 4.391 15.086 1.00 93.44 177 HIS A CA 1
ATOM 1410 C C . HIS A 1 177 ? -0.731 4.514 13.654 1.00 93.44 177 HIS A C 1
ATOM 1412 O O . HIS A 1 177 ? -0.136 5.246 12.864 1.00 93.44 177 HIS A O 1
ATOM 1418 N N . LEU A 1 178 ? -1.861 3.885 13.326 1.00 93.88 178 LEU A N 1
ATOM 1419 C CA . LEU A 1 178 ? -2.478 4.026 12.007 1.00 93.88 178 LEU A CA 1
ATOM 1420 C C . LEU A 1 178 ? -2.960 5.460 11.760 1.00 93.88 178 LEU A C 1
ATOM 1422 O O . LEU A 1 178 ? -2.752 5.996 10.677 1.00 93.88 178 LEU A O 1
ATOM 1426 N N . SER A 1 179 ? -3.510 6.128 12.780 1.00 91.56 179 SER A N 1
ATOM 1427 C CA . SER A 1 179 ? -3.889 7.547 12.685 1.00 91.56 179 SER A CA 1
ATOM 1428 C C . SER A 1 179 ? -2.677 8.449 12.411 1.00 91.56 179 SER A C 1
ATOM 1430 O O . SER A 1 179 ? -2.775 9.400 11.637 1.00 91.56 179 SER A O 1
ATOM 1432 N N . LEU A 1 180 ? -1.521 8.150 13.018 1.00 89.38 180 LEU A N 1
ATOM 1433 C CA . LEU A 1 180 ? -0.267 8.872 12.775 1.00 89.38 180 LEU A CA 1
ATOM 1434 C C . LEU A 1 180 ? 0.291 8.614 11.369 1.00 89.38 180 LEU A C 1
ATOM 1436 O O . LEU A 1 180 ? 0.802 9.547 10.748 1.00 89.38 180 LEU A O 1
ATOM 1440 N N . LEU A 1 181 ? 0.186 7.378 10.871 1.00 89.25 181 LEU A N 1
ATOM 1441 C CA . LEU A 1 181 ? 0.559 7.017 9.499 1.00 89.25 181 LEU A CA 1
ATOM 1442 C C . LEU A 1 181 ? -0.363 7.682 8.466 1.00 89.25 181 LEU A C 1
ATOM 1444 O O . LEU A 1 181 ? 0.114 8.083 7.409 1.00 89.25 181 LEU A O 1
ATOM 1448 N N . TYR A 1 182 ? -1.647 7.852 8.793 1.00 88.88 182 TYR A N 1
ATOM 1449 C CA . TYR A 1 182 ? -2.627 8.519 7.938 1.00 88.88 182 TYR A CA 1
ATOM 1450 C C . TYR A 1 182 ? -2.420 10.038 7.864 1.00 88.88 182 TYR A C 1
ATOM 1452 O O . TYR A 1 182 ? -2.288 10.605 6.780 1.00 88.88 182 TYR A O 1
ATOM 1460 N N . GLY A 1 183 ? -2.391 10.712 9.019 1.00 79.75 183 GLY A N 1
ATOM 1461 C CA . GLY A 1 183 ? -2.311 12.175 9.076 1.00 79.75 183 GLY A CA 1
ATOM 1462 C C . GLY A 1 183 ? -0.917 12.725 8.768 1.00 79.75 183 GLY A C 1
ATOM 1463 O O . GLY A 1 183 ? -0.781 13.820 8.218 1.00 79.75 183 GLY A O 1
ATOM 1464 N N . GLY A 1 184 ? 0.124 11.960 9.105 1.00 69.88 184 GLY A N 1
ATOM 1465 C CA . GLY A 1 184 ? 1.509 12.410 9.070 1.00 69.88 184 GLY A CA 1
ATOM 1466 C C . GLY A 1 184 ? 1.795 13.534 10.077 1.00 69.88 184 GLY A C 1
ATOM 1467 O O . GLY A 1 184 ? 0.967 14.387 10.381 1.00 69.88 184 GLY A O 1
ATOM 1468 N N . SER A 1 185 ? 3.018 13.583 10.589 1.00 60.31 185 SER A N 1
ATOM 1469 C CA . SER A 1 185 ? 3.540 14.719 11.351 1.00 60.31 185 SER A CA 1
ATOM 1470 C C . SER A 1 185 ? 4.829 15.194 10.696 1.00 60.31 185 SER A C 1
ATOM 1472 O O . SER A 1 185 ? 5.525 14.414 10.051 1.00 60.31 185 SER A O 1
ATOM 1474 N N . TYR A 1 186 ? 5.187 16.469 10.874 1.00 52.62 186 TYR A N 1
ATOM 1475 C CA . TYR A 1 186 ? 6.518 16.962 10.494 1.00 52.62 186 TYR A CA 1
ATOM 1476 C C . TYR A 1 186 ? 7.641 16.143 11.163 1.00 52.62 186 TYR A C 1
ATOM 1478 O O . TYR A 1 186 ? 8.735 16.029 10.620 1.00 52.62 186 TYR A O 1
ATOM 1486 N N . HIS A 1 187 ? 7.347 15.537 12.318 1.00 53.84 187 HIS A N 1
ATOM 1487 C CA . HIS A 1 187 ? 8.279 14.732 13.106 1.00 53.84 187 HIS A CA 1
ATOM 1488 C C . HIS A 1 187 ? 8.154 13.214 12.888 1.00 53.84 187 HIS A C 1
ATOM 1490 O O . HIS A 1 187 ? 8.865 12.459 13.547 1.00 53.84 187 HIS A O 1
ATOM 1496 N N . THR A 1 188 ? 7.269 12.744 12.001 1.00 56.47 188 THR A N 1
ATOM 1497 C CA . THR A 1 188 ? 7.117 11.311 11.693 1.00 56.47 188 THR A CA 1
ATOM 1498 C C . THR A 1 188 ? 7.371 11.037 10.214 1.00 56.47 188 THR A C 1
ATOM 1500 O O . THR A 1 188 ? 7.401 11.948 9.389 1.00 56.47 188 THR A O 1
ATOM 1503 N N . TYR A 1 189 ? 7.618 9.773 9.867 1.00 56.53 189 TYR A N 1
ATOM 1504 C CA . TYR A 1 189 ? 7.799 9.347 8.479 1.00 56.53 189 TYR A CA 1
ATOM 1505 C C . TYR A 1 189 ? 6.593 9.777 7.623 1.00 56.53 189 TYR A C 1
ATOM 1507 O O . TYR A 1 189 ? 5.458 9.412 7.923 1.00 56.53 189 TYR A O 1
ATOM 1515 N N . ARG A 1 190 ? 6.841 10.568 6.568 1.00 65.81 190 ARG A N 1
ATOM 1516 C CA . ARG A 1 190 ? 5.822 11.048 5.621 1.00 65.81 190 ARG A CA 1
ATOM 1517 C C . ARG A 1 190 ? 6.035 10.368 4.276 1.00 65.81 190 ARG A C 1
ATOM 1519 O O . ARG A 1 190 ? 6.896 10.774 3.498 1.00 65.81 190 ARG A O 1
ATOM 1526 N N . SER A 1 191 ? 5.253 9.329 4.034 1.00 76.12 191 SER A N 1
ATOM 1527 C CA . SER A 1 191 ? 5.095 8.704 2.725 1.00 76.12 191 SER A CA 1
ATOM 1528 C C . SER A 1 191 ? 3.610 8.697 2.394 1.00 76.12 191 SER A C 1
ATOM 1530 O O . SER A 1 191 ? 2.788 8.492 3.285 1.00 76.12 191 SER A O 1
ATOM 1532 N N . SER A 1 192 ? 3.270 8.941 1.132 1.00 85.25 192 SER A N 1
ATOM 1533 C CA . SER A 1 192 ? 1.907 8.777 0.617 1.00 85.25 192 SER A CA 1
ATOM 1534 C C . SER A 1 192 ? 1.466 7.312 0.685 1.00 85.25 192 SER A C 1
ATOM 1536 O O . SER A 1 192 ? 0.297 7.044 0.915 1.00 85.25 192 SER A O 1
ATOM 1538 N N . SER A 1 193 ? 2.408 6.364 0.611 1.00 90.38 193 SER A N 1
ATOM 1539 C CA . SER A 1 193 ? 2.094 4.935 0.519 1.00 90.38 193 SER A CA 1
ATOM 1540 C C . SER A 1 193 ? 1.286 4.374 1.699 1.00 90.38 193 SER A C 1
ATOM 1542 O O . SER A 1 193 ? 0.242 3.788 1.438 1.00 90.38 193 SER A O 1
ATOM 1544 N N . PRO A 1 194 ? 1.664 4.558 2.984 1.00 90.94 194 PRO A N 1
ATOM 1545 C CA . PRO A 1 194 ? 0.839 4.079 4.097 1.00 90.94 194 PRO A CA 1
ATOM 1546 C C . PRO A 1 194 ? -0.552 4.712 4.134 1.00 90.94 194 PRO A C 1
ATOM 1548 O O . PRO A 1 194 ? -1.524 4.032 4.449 1.00 90.94 194 PRO A O 1
ATOM 1551 N N . ARG A 1 195 ? -0.657 6.004 3.791 1.00 90.62 195 ARG A N 1
ATOM 1552 C CA . ARG A 1 195 ? -1.946 6.695 3.706 1.00 90.62 195 ARG A CA 1
ATOM 1553 C C . ARG A 1 195 ? -2.823 6.053 2.638 1.00 90.62 195 ARG A C 1
ATOM 1555 O O . ARG A 1 195 ? -3.948 5.672 2.944 1.00 90.62 195 ARG A O 1
ATOM 1562 N N . THR A 1 196 ? -2.302 5.888 1.428 1.00 91.38 196 THR A N 1
ATOM 1563 C CA . THR A 1 196 ? -3.090 5.327 0.335 1.00 91.38 196 THR A CA 1
ATOM 1564 C C . THR A 1 196 ? -3.400 3.852 0.551 1.00 91.38 196 THR A C 1
ATOM 1566 O O . THR A 1 196 ? -4.498 3.414 0.241 1.00 91.38 196 THR A O 1
ATOM 1569 N N . GLN A 1 197 ? -2.506 3.086 1.181 1.00 92.75 197 GLN A N 1
ATOM 1570 C CA . GLN A 1 197 ? -2.794 1.706 1.577 1.00 92.75 197 GLN A CA 1
ATOM 1571 C C . GLN A 1 197 ? -3.971 1.635 2.564 1.00 92.75 197 GLN A C 1
ATOM 1573 O O . GLN A 1 197 ? -4.829 0.768 2.422 1.00 92.75 197 GLN A O 1
ATOM 1578 N N . LEU A 1 198 ? -4.060 2.556 3.532 1.00 93.00 198 LEU A N 1
ATOM 1579 C CA . LEU A 1 198 ? -5.214 2.635 4.437 1.00 93.00 198 LEU A CA 1
ATOM 1580 C C . LEU A 1 198 ? -6.516 2.987 3.700 1.00 93.00 198 LEU A C 1
ATOM 1582 O O . LEU A 1 198 ? -7.568 2.448 4.038 1.00 93.00 198 LEU A O 1
ATOM 1586 N N . GLU A 1 199 ? -6.449 3.881 2.710 1.00 92.31 199 GLU A N 1
ATOM 1587 C CA . GLU A 1 199 ? -7.599 4.300 1.895 1.00 92.31 199 GLU A CA 1
ATOM 1588 C C . GLU A 1 199 ? -8.073 3.166 0.964 1.00 92.31 199 GLU A C 1
ATOM 1590 O O . GLU A 1 199 ? -9.257 2.839 0.955 1.00 92.31 199 GLU A O 1
ATOM 1595 N N . GLN A 1 200 ? -7.154 2.505 0.253 1.00 90.75 200 GLN A N 1
ATOM 1596 C CA . GLN A 1 200 ? -7.440 1.402 -0.678 1.00 90.75 200 GLN A CA 1
ATOM 1597 C C . GLN A 1 200 ? -8.033 0.166 0.008 1.00 90.75 200 GLN A C 1
ATOM 1599 O O . GLN A 1 200 ? -8.828 -0.545 -0.599 1.00 90.75 200 GLN A O 1
ATOM 1604 N N . ASN A 1 201 ? -7.657 -0.091 1.264 1.00 89.19 201 ASN A N 1
ATOM 1605 C CA . ASN A 1 201 ? -8.137 -1.244 2.031 1.00 89.19 201 ASN A CA 1
ATOM 1606 C C . ASN A 1 201 ? -9.323 -0.909 2.953 1.00 89.19 201 ASN A C 1
ATOM 1608 O O . ASN A 1 201 ? -9.666 -1.716 3.810 1.00 89.19 201 ASN A O 1
ATOM 1612 N N . LEU A 1 202 ? -9.934 0.278 2.817 1.00 90.19 202 LEU A N 1
ATOM 1613 C CA . LEU A 1 202 ? -11.085 0.732 3.620 1.00 90.19 202 LEU A CA 1
ATOM 1614 C C . LEU A 1 202 ? -10.844 0.749 5.145 1.00 90.19 202 LEU A C 1
ATOM 1616 O O . LEU A 1 202 ? -11.777 0.862 5.938 1.00 90.19 202 LEU A O 1
ATOM 1620 N N . ILE A 1 203 ? -9.579 0.739 5.576 1.00 94.12 203 ILE A N 1
ATOM 1621 C CA . ILE A 1 203 ? -9.195 0.664 6.995 1.00 94.12 203 ILE A CA 1
ATOM 1622 C C . ILE A 1 203 ? -9.587 1.953 7.741 1.00 94.12 203 ILE A C 1
ATOM 1624 O O . ILE A 1 203 ? -9.755 1.951 8.959 1.00 94.12 203 ILE A O 1
ATOM 1628 N N . ILE A 1 204 ? -9.769 3.074 7.034 1.00 94.75 204 ILE A N 1
ATOM 1629 C CA . ILE A 1 204 ? -10.186 4.352 7.639 1.00 94.75 204 ILE A CA 1
ATOM 1630 C C . ILE A 1 204 ? -11.557 4.246 8.317 1.00 94.75 204 ILE A C 1
ATOM 1632 O O . ILE A 1 204 ? -11.759 4.831 9.384 1.00 94.75 204 ILE A O 1
ATOM 1636 N N . GLU A 1 205 ? -12.487 3.490 7.733 1.00 94.69 205 GLU A N 1
ATOM 1637 C CA . GLU A 1 205 ? -13.818 3.280 8.308 1.00 94.69 205 GLU A CA 1
ATOM 1638 C C . GLU A 1 205 ? -13.730 2.456 9.595 1.00 94.69 205 GLU A C 1
ATOM 1640 O O . GLU A 1 205 ? -14.308 2.836 10.614 1.00 94.69 205 GLU A O 1
ATOM 1645 N N . ASP A 1 206 ? -12.915 1.400 9.589 1.00 96.69 206 ASP A N 1
ATOM 1646 C CA . ASP A 1 206 ? -12.667 0.564 10.764 1.00 96.69 206 ASP A CA 1
ATOM 1647 C C . ASP A 1 206 ? -11.967 1.337 11.886 1.00 96.69 206 ASP A C 1
ATOM 1649 O O . ASP A 1 206 ? -12.359 1.252 13.052 1.00 96.69 206 ASP A O 1
ATOM 1653 N N . ILE A 1 207 ? -10.975 2.165 11.541 1.00 96.56 207 ILE A N 1
ATOM 1654 C CA . ILE A 1 207 ? -10.341 3.080 12.492 1.00 96.56 207 ILE A CA 1
ATOM 1655 C C . ILE A 1 207 ? -11.399 3.987 13.123 1.00 96.56 207 ILE A C 1
ATOM 1657 O O . ILE A 1 207 ? -11.409 4.158 14.341 1.00 96.56 207 ILE A O 1
ATOM 1661 N N . ASN A 1 208 ? -12.289 4.574 12.323 1.00 96.56 208 ASN A N 1
ATOM 1662 C CA . ASN A 1 208 ? -13.313 5.486 12.821 1.00 96.56 208 ASN A CA 1
ATOM 1663 C C . ASN A 1 208 ? -14.355 4.793 13.705 1.00 96.56 208 ASN A C 1
ATOM 1665 O O . ASN A 1 208 ? -14.777 5.388 14.699 1.00 96.56 208 ASN A O 1
ATOM 1669 N N . GLU A 1 209 ? -14.706 3.542 13.412 1.00 96.75 209 GLU A N 1
ATOM 1670 C CA . GLU A 1 209 ? -15.594 2.743 14.259 1.00 96.75 209 GLU A CA 1
ATOM 1671 C C . GLU A 1 209 ? -14.970 2.493 15.640 1.00 96.75 209 GLU A C 1
ATOM 1673 O O . GLU A 1 209 ? -15.589 2.760 16.673 1.00 96.75 209 GLU A O 1
ATOM 1678 N N . VAL A 1 210 ? -13.697 2.085 15.684 1.00 96.75 210 VAL A N 1
ATOM 1679 C CA . VAL A 1 210 ? -12.992 1.869 16.958 1.00 96.75 210 VAL A CA 1
ATOM 1680 C C . VAL A 1 210 ? -12.780 3.186 17.711 1.00 96.75 210 VAL A C 1
ATOM 1682 O O . VAL A 1 210 ? -12.958 3.238 18.928 1.00 96.75 210 VAL A O 1
ATOM 1685 N N . ARG A 1 211 ? -12.445 4.280 17.015 1.00 96.69 211 ARG A N 1
ATOM 1686 C CA . ARG A 1 211 ? -12.308 5.616 17.626 1.00 96.69 211 ARG A CA 1
ATOM 1687 C C . ARG A 1 211 ? -13.609 6.063 18.281 1.00 96.69 211 ARG A C 1
ATOM 1689 O O . ARG A 1 211 ? -13.570 6.559 19.401 1.00 96.69 211 ARG A O 1
ATOM 1696 N N . LYS A 1 212 ? -14.749 5.840 17.628 1.00 96.19 212 LYS A N 1
ATOM 1697 C CA . LYS A 1 212 ? -16.068 6.138 18.189 1.00 96.19 212 LYS A CA 1
ATOM 1698 C C . LYS A 1 212 ? -16.333 5.338 19.468 1.00 96.19 212 LYS A C 1
ATOM 1700 O O . LYS A 1 212 ? -16.787 5.921 20.443 1.00 96.19 212 LYS A O 1
ATOM 1705 N N . ALA A 1 213 ? -15.996 4.047 19.498 1.00 95.25 213 ALA A N 1
ATOM 1706 C CA . ALA A 1 213 ? -16.123 3.213 20.700 1.00 95.25 213 ALA A CA 1
ATOM 1707 C C . ALA A 1 213 ? -15.178 3.622 21.854 1.00 95.25 213 ALA A C 1
ATOM 1709 O O . ALA A 1 213 ? -15.406 3.244 23.004 1.00 95.25 213 ALA A O 1
ATOM 1710 N N . LEU A 1 214 ? -14.123 4.385 21.547 1.00 94.94 214 LEU A N 1
ATOM 1711 C CA . LEU A 1 214 ? -13.184 4.990 22.499 1.00 94.94 214 LEU A CA 1
ATOM 1712 C C . LEU A 1 214 ? -13.537 6.444 22.870 1.00 94.94 214 LEU A C 1
ATOM 1714 O O . LEU A 1 214 ? -12.739 7.095 23.546 1.00 94.94 214 LEU A O 1
ATOM 1718 N N . ASP A 1 215 ? -14.678 6.968 22.411 1.00 95.25 215 ASP A N 1
ATOM 1719 C CA . ASP A 1 215 ? -15.083 8.375 22.553 1.00 95.25 215 ASP A CA 1
ATOM 1720 C C . ASP A 1 215 ? -14.073 9.374 21.946 1.00 95.25 215 ASP A C 1
ATOM 1722 O O . ASP A 1 215 ? -13.848 10.476 22.453 1.00 95.25 215 ASP A O 1
ATOM 1726 N N . TRP A 1 216 ? -13.419 8.993 20.846 1.00 94.69 216 TRP A N 1
ATOM 1727 C CA . TRP A 1 216 ? -12.452 9.823 20.123 1.00 94.69 216 TRP A CA 1
ATOM 1728 C C . TRP A 1 216 ? -13.053 10.432 18.857 1.00 94.69 216 TRP A C 1
ATOM 1730 O O . TRP A 1 216 ? -13.849 9.810 18.156 1.00 94.69 216 TRP A O 1
ATOM 1740 N N . THR A 1 217 ? -12.597 11.636 18.498 1.00 93.25 217 THR A N 1
ATOM 1741 C CA . THR A 1 217 ? -12.978 12.290 17.236 1.00 93.25 217 THR A CA 1
ATOM 1742 C C . THR A 1 217 ? -12.568 11.424 16.040 1.00 93.25 217 THR A C 1
ATOM 1744 O O . THR A 1 217 ? -11.406 11.005 16.000 1.00 93.25 217 THR A O 1
ATOM 1747 N N . PRO A 1 218 ? -13.443 11.167 15.054 1.00 93.06 218 PRO A N 1
ATOM 1748 C CA . PRO A 1 218 ? -13.080 10.411 13.857 1.00 93.06 218 PRO A CA 1
ATOM 1749 C C . PRO A 1 218 ? -11.992 11.128 13.046 1.00 93.06 218 PRO A C 1
ATOM 1751 O O . PRO A 1 218 ? -11.861 12.353 13.087 1.00 93.06 218 PRO A O 1
ATOM 1754 N N . LEU A 1 219 ? -11.210 10.355 12.298 1.00 89.56 219 LEU A N 1
ATOM 1755 C CA . LEU A 1 219 ? -10.347 10.878 11.252 1.00 89.56 219 LEU A CA 1
ATOM 1756 C C . LEU A 1 219 ? -11.227 11.496 10.165 1.00 89.56 219 LEU A C 1
ATOM 1758 O O . LEU A 1 219 ? -12.122 10.840 9.629 1.00 89.56 219 LEU A O 1
ATOM 1762 N N . SER A 1 220 ? -10.972 12.760 9.836 1.00 79.88 220 SER A N 1
ATOM 1763 C CA . SER A 1 220 ? -11.530 13.365 8.636 1.00 79.88 220 SER A CA 1
ATOM 1764 C C . SER A 1 220 ? -10.721 12.892 7.434 1.00 79.88 220 SER A C 1
ATOM 1766 O O . SER A 1 220 ? -9.490 12.931 7.452 1.00 79.88 220 SER A O 1
ATOM 1768 N N . SER A 1 221 ? -11.405 12.483 6.366 1.00 58.62 221 SER A N 1
ATOM 1769 C CA . SER A 1 221 ? -10.772 12.402 5.054 1.00 58.62 221 SER A CA 1
ATOM 1770 C C . SER A 1 221 ? -10.283 13.810 4.723 1.00 58.62 221 SER A C 1
ATOM 1772 O O . SER A 1 221 ? -11.094 14.712 4.479 1.00 58.62 221 SER A O 1
ATOM 1774 N N . ALA A 1 222 ? -8.975 14.045 4.810 1.00 51.41 222 ALA A N 1
ATOM 1775 C CA . ALA A 1 222 ? -8.416 15.322 4.414 1.00 51.41 222 ALA A CA 1
ATOM 1776 C C . ALA A 1 222 ? -8.733 15.496 2.926 1.00 51.41 222 ALA A C 1
ATOM 1778 O O . ALA A 1 222 ? -8.194 14.763 2.098 1.00 51.41 222 ALA A O 1
ATOM 1779 N N . LYS A 1 223 ? -9.630 16.438 2.605 1.00 37.66 223 LYS A N 1
ATOM 1780 C CA . LYS A 1 223 ? -9.752 16.981 1.252 1.00 37.66 223 LYS A CA 1
ATOM 1781 C C . LYS A 1 223 ? -8.411 17.649 0.954 1.00 37.66 223 LYS A C 1
ATOM 1783 O O . LYS A 1 223 ? -8.177 18.765 1.415 1.00 37.66 223 LYS A O 1
ATOM 1788 N N . CYS A 1 224 ? -7.503 16.903 0.336 1.00 35.12 224 CYS A N 1
ATOM 1789 C CA . CYS A 1 224 ? -6.348 17.474 -0.336 1.00 35.12 224 CYS A CA 1
ATOM 1790 C C . CYS A 1 224 ? -6.817 18.068 -1.663 1.00 35.12 224 CYS A C 1
ATOM 1792 O O . CYS A 1 224 ? -7.683 17.434 -2.306 1.00 35.12 224 CYS A O 1
#

Mean predicted aligned error: 8.35 Å

Foldseek 3Di:
DPDPPPPPDDDDLVRVLVVCLVVVCVVCVVPVPDPDQDQDEAEDQADPPDDLQDLDDDPSVQLSQCCRFRVDPVSVPDDGDDQVVQFFDDDPPARSQWGFGDDLRGTYTGRVVQNPDDPPDPDRPRVVVSVVLVVLSVLLVVLLVLLQVVLVCVVVVDQLVPDDPVSSVSNVVSLVVLLCQQPPDPPDDDDVNSNVSCVNVVSLVSSQSVCVSVVHDRDDPPPD